Protein AF-A0A7S1WMR4-F1 (afdb_monomer_lite)

Radius of gyration: 67.06 Å; chains: 1; bounding box: 129×78×196 Å

Structure (mmCIF, N/CA/C/O backbone):
data_AF-A0A7S1WMR4-F1
#
_entry.id   AF-A0A7S1WMR4-F1
#
loop_
_atom_site.group_PDB
_atom_site.id
_atom_site.type_symbol
_atom_site.label_atom_id
_atom_site.label_alt_id
_atom_site.label_comp_id
_atom_site.label_asym_id
_atom_site.label_entity_id
_atom_site.label_seq_id
_atom_site.pdbx_PDB_ins_code
_atom_site.Cartn_x
_atom_site.Cartn_y
_atom_site.Cartn_z
_atom_site.occupancy
_atom_site.B_iso_or_equiv
_atom_site.auth_seq_id
_atom_site.auth_comp_id
_atom_site.auth_asym_id
_atom_site.auth_atom_id
_atom_site.pdbx_PDB_model_num
ATOM 1 N N . ARG A 1 1 ? 30.450 36.201 -7.209 1.00 54.03 1 ARG A N 1
ATOM 2 C CA . ARG A 1 1 ? 30.470 35.342 -6.005 1.00 54.03 1 ARG A CA 1
ATOM 3 C C . ARG A 1 1 ? 29.143 34.604 -5.999 1.00 54.03 1 ARG A C 1
ATOM 5 O O . ARG A 1 1 ? 28.133 35.249 -5.783 1.00 54.03 1 ARG A O 1
ATOM 12 N N . ARG A 1 2 ? 29.136 33.353 -6.468 1.00 50.69 2 ARG A N 1
ATOM 13 C CA . ARG A 1 2 ? 27.950 32.489 -6.492 1.00 50.69 2 ARG A CA 1
ATOM 14 C C . ARG A 1 2 ? 28.129 31.505 -5.348 1.00 50.69 2 ARG A C 1
ATOM 16 O O . ARG A 1 2 ? 29.149 30.816 -5.331 1.00 50.69 2 ARG A O 1
ATOM 23 N N . ASP A 1 3 ? 27.194 31.519 -4.413 1.00 57.62 3 ASP A N 1
ATOM 24 C CA . ASP A 1 3 ? 27.135 30.564 -3.318 1.00 57.62 3 ASP A CA 1
ATOM 25 C C . ASP A 1 3 ? 26.913 29.170 -3.901 1.00 57.62 3 ASP A C 1
ATOM 27 O O . ASP A 1 3 ? 25.998 28.923 -4.687 1.00 57.62 3 ASP A O 1
ATOM 31 N N . ARG A 1 4 ? 27.872 28.297 -3.611 1.00 59.53 4 ARG A N 1
ATOM 32 C CA . ARG A 1 4 ? 27.933 26.917 -4.066 1.00 59.53 4 ARG A CA 1
ATOM 33 C C . ARG A 1 4 ? 27.305 26.103 -2.942 1.00 59.53 4 ARG A C 1
ATOM 35 O O . ARG A 1 4 ? 27.973 25.832 -1.951 1.00 59.53 4 ARG A O 1
ATOM 42 N N . GLU A 1 5 ? 26.016 25.808 -3.063 1.00 66.81 5 GLU A N 1
ATOM 43 C CA . GLU A 1 5 ? 25.322 24.907 -2.144 1.00 66.81 5 GLU A CA 1
ATOM 44 C C . GLU A 1 5 ? 25.965 23.518 -2.250 1.00 66.81 5 GLU A C 1
ATOM 46 O O . GLU A 1 5 ? 25.910 22.860 -3.292 1.00 66.81 5 GLU A O 1
ATOM 51 N N . GLU A 1 6 ? 26.662 23.112 -1.190 1.00 66.31 6 GLU A N 1
ATOM 52 C CA . GLU A 1 6 ? 27.167 21.751 -1.051 1.00 66.31 6 GLU A CA 1
ATOM 53 C C . GLU A 1 6 ? 25.992 20.800 -0.781 1.00 66.31 6 GLU A C 1
ATOM 55 O O . GLU A 1 6 ? 25.143 21.100 0.063 1.00 66.31 6 GLU A O 1
ATOM 60 N N . PRO A 1 7 ? 25.925 19.641 -1.457 1.00 65.31 7 PRO A N 1
ATOM 61 C CA . PRO A 1 7 ? 24.909 18.647 -1.159 1.00 65.31 7 PRO A CA 1
ATOM 62 C C . PRO A 1 7 ? 25.144 18.035 0.235 1.00 65.31 7 PRO A C 1
ATOM 64 O O . PRO A 1 7 ? 26.295 17.865 0.654 1.00 65.31 7 PRO A O 1
ATOM 67 N N . PRO A 1 8 ? 24.068 17.670 0.956 1.00 66.69 8 PRO A N 1
ATOM 68 C CA . PRO A 1 8 ? 24.173 17.075 2.279 1.00 66.69 8 PRO A CA 1
ATOM 69 C C . PRO A 1 8 ? 24.942 15.755 2.199 1.00 66.69 8 PRO A C 1
ATOM 71 O O . PRO A 1 8 ? 24.614 14.860 1.418 1.00 66.69 8 PRO A O 1
ATOM 74 N N . ARG A 1 9 ? 25.989 15.649 3.021 1.00 66.12 9 ARG A N 1
ATOM 75 C CA . ARG A 1 9 ? 26.769 14.424 3.199 1.00 66.12 9 ARG A CA 1
ATOM 76 C C . ARG A 1 9 ? 25.835 13.335 3.717 1.00 66.12 9 ARG A C 1
ATOM 78 O O . ARG A 1 9 ? 25.325 13.441 4.827 1.00 66.12 9 ARG A O 1
ATOM 85 N N . GLY A 1 10 ? 25.610 12.318 2.889 1.00 61.25 10 GLY A N 1
ATOM 86 C CA . GLY A 1 10 ? 24.872 11.123 3.270 1.00 61.25 10 GLY A CA 1
ATOM 87 C C . GLY A 1 10 ? 25.538 10.463 4.471 1.00 61.25 10 GLY A C 1
ATOM 88 O O . GLY A 1 10 ? 26.722 10.128 4.429 1.00 61.25 10 GLY A O 1
ATOM 89 N N . GLU A 1 11 ? 24.775 10.310 5.548 1.00 68.94 11 GLU A N 1
ATOM 90 C CA . GLU A 1 11 ? 25.164 9.461 6.664 1.00 68.94 11 GLU A CA 1
ATOM 91 C C . GLU A 1 11 ? 25.269 8.008 6.171 1.00 68.94 11 GLU A C 1
ATOM 93 O O . GLU A 1 11 ? 24.405 7.552 5.414 1.00 68.94 11 GLU A O 1
ATOM 98 N N . PRO A 1 12 ? 26.315 7.263 6.566 1.00 68.12 12 PRO A N 1
ATOM 99 C CA . PRO A 1 12 ? 26.412 5.853 6.235 1.00 68.12 12 PRO A CA 1
ATOM 100 C C . PRO A 1 12 ? 25.270 5.069 6.904 1.00 68.12 12 PRO A C 1
ATOM 102 O O . PRO A 1 12 ? 24.830 5.429 8.003 1.00 68.12 12 PRO A O 1
ATOM 105 N N . PRO A 1 13 ? 24.790 3.984 6.270 1.00 59.31 13 PRO A N 1
ATOM 106 C CA . PRO A 1 13 ? 23.761 3.134 6.845 1.00 59.31 13 PRO A CA 1
ATOM 107 C C . PRO A 1 13 ? 24.255 2.592 8.187 1.00 59.31 13 PRO A C 1
ATOM 109 O O . PRO A 1 13 ? 25.275 1.908 8.263 1.00 59.31 13 PRO A O 1
ATOM 112 N N . ARG A 1 14 ? 23.530 2.923 9.260 1.00 59.44 14 ARG A N 1
ATOM 113 C CA . ARG A 1 14 ? 23.728 2.302 10.568 1.00 59.44 14 ARG A CA 1
ATOM 114 C C . ARG A 1 14 ? 23.454 0.814 10.412 1.00 59.44 14 ARG A C 1
ATOM 116 O O . ARG A 1 14 ? 22.310 0.418 10.200 1.00 59.44 14 ARG A O 1
ATOM 123 N N . GLU A 1 15 ? 24.512 0.019 10.500 1.00 54.44 15 GLU A N 1
ATOM 124 C CA . GLU A 1 15 ? 24.433 -1.430 10.585 1.00 54.44 15 GLU A CA 1
ATOM 125 C C . GLU A 1 15 ? 23.453 -1.797 11.701 1.00 54.44 15 GLU A C 1
ATOM 127 O O . GLU A 1 15 ? 23.625 -1.448 12.874 1.00 54.44 15 GLU A O 1
ATOM 132 N N . GLY A 1 16 ? 22.358 -2.431 11.285 1.00 48.81 16 GLY A N 1
ATOM 133 C CA . GLY A 1 16 ? 21.318 -2.928 12.158 1.00 48.81 16 GLY A CA 1
ATOM 134 C C . GLY A 1 16 ? 21.918 -3.948 13.108 1.00 48.81 16 GLY A C 1
ATOM 135 O O . GLY A 1 16 ? 22.149 -5.099 12.747 1.00 48.81 16 GLY A O 1
ATOM 136 N N . SER A 1 17 ? 22.154 -3.494 14.335 1.00 49.41 17 SER A N 1
ATOM 137 C CA . SER A 1 17 ? 22.378 -4.331 15.500 1.00 49.41 17 SER A CA 1
ATOM 138 C C . SER A 1 17 ? 21.225 -5.329 15.583 1.00 49.41 17 SER A C 1
ATOM 140 O O . SER A 1 17 ? 20.103 -4.987 15.960 1.00 49.41 17 SER A O 1
ATOM 142 N N . SER A 1 18 ? 21.508 -6.561 15.165 1.00 52.66 18 SER A N 1
ATOM 143 C CA . SER A 1 18 ? 20.647 -7.721 15.350 1.00 52.66 18 SER A CA 1
ATOM 144 C C . SER A 1 18 ? 20.646 -8.047 16.836 1.00 52.66 18 SER A C 1
ATOM 146 O O . SER A 1 18 ? 21.391 -8.893 17.319 1.00 52.66 18 SER A O 1
ATOM 148 N N . LYS A 1 19 ? 19.861 -7.281 17.589 1.00 55.16 19 LYS A N 1
ATOM 149 C CA . LYS A 1 19 ? 19.563 -7.563 18.983 1.00 55.16 19 LYS A CA 1
ATOM 150 C C . LYS A 1 19 ? 18.401 -8.545 18.971 1.00 55.16 19 LYS A C 1
ATOM 152 O O . LYS A 1 19 ? 17.239 -8.147 18.980 1.00 55.16 19 LYS A O 1
ATOM 157 N N . GLU A 1 20 ? 18.742 -9.826 18.856 1.00 58.91 20 GLU A N 1
ATOM 158 C CA . GLU A 1 20 ? 17.811 -10.912 19.142 1.00 58.91 20 GLU A CA 1
ATOM 159 C C . GLU A 1 20 ? 17.151 -10.649 20.505 1.00 58.91 20 GLU A C 1
ATOM 161 O O . GLU A 1 20 ? 17.851 -10.363 21.485 1.00 58.91 20 GLU A O 1
ATOM 166 N N . PRO A 1 21 ? 15.813 -10.695 20.601 1.00 62.25 21 PRO A N 1
ATOM 167 C CA . PRO A 1 21 ? 15.166 -10.704 21.897 1.00 62.25 21 PRO A CA 1
ATOM 168 C C . PRO A 1 21 ? 15.483 -12.037 22.594 1.00 62.25 21 PRO A C 1
ATOM 170 O O . PRO A 1 21 ? 15.439 -13.090 21.950 1.00 62.25 21 PRO A O 1
ATOM 173 N N . PRO A 1 22 ? 15.782 -12.030 23.904 1.00 57.50 22 PRO A N 1
ATOM 174 C CA . PRO A 1 22 ? 15.921 -13.266 24.652 1.00 57.50 22 PRO A CA 1
ATOM 175 C C . PRO A 1 22 ? 14.591 -14.019 24.598 1.00 57.50 22 PRO A C 1
ATOM 177 O O . PRO A 1 22 ? 13.530 -13.456 24.877 1.00 57.50 22 PRO A O 1
ATOM 180 N N . GLN A 1 23 ? 14.659 -15.299 24.238 1.00 52.47 23 GLN A N 1
ATOM 181 C CA . GLN A 1 23 ? 13.562 -16.248 24.377 1.00 52.47 23 GLN A CA 1
ATOM 182 C C . GLN A 1 23 ? 13.244 -16.420 25.871 1.00 52.47 23 GLN A C 1
ATOM 184 O O . GLN A 1 23 ? 13.717 -17.338 26.533 1.00 52.47 23 GLN A O 1
ATOM 189 N N . GLY A 1 24 ? 12.455 -15.493 26.413 1.00 52.34 24 GLY A N 1
ATOM 190 C CA . GLY A 1 24 ? 11.788 -15.611 27.702 1.00 52.34 24 GLY A CA 1
ATOM 191 C C . GLY A 1 24 ? 10.620 -16.573 27.558 1.00 52.34 24 GLY A C 1
ATOM 192 O O . GLY A 1 24 ? 9.485 -16.162 27.344 1.00 52.34 24 GLY A O 1
ATOM 193 N N . GLY A 1 25 ? 10.924 -17.865 27.596 1.00 52.81 25 GLY A N 1
ATOM 194 C CA . GLY A 1 25 ? 9.944 -18.934 27.535 1.00 52.81 25 GLY A CA 1
ATOM 195 C C . GLY A 1 25 ? 10.107 -19.855 28.728 1.00 52.81 25 GLY A C 1
ATOM 196 O O . GLY A 1 25 ? 10.935 -20.760 28.668 1.00 52.81 25 GLY A O 1
ATOM 197 N N . ARG A 1 26 ? 9.292 -19.614 29.763 1.00 47.62 26 ARG A N 1
ATOM 198 C CA . ARG A 1 26 ? 8.612 -20.583 30.650 1.00 47.62 26 ARG A CA 1
ATOM 199 C C . ARG A 1 26 ? 8.393 -19.950 32.022 1.00 47.62 26 ARG A C 1
ATOM 201 O O . ARG A 1 26 ? 9.097 -20.249 32.978 1.00 47.62 26 ARG A O 1
ATOM 208 N N . ASP A 1 27 ? 7.373 -19.100 32.095 1.00 46.75 27 ASP A N 1
ATOM 209 C CA . ASP A 1 27 ? 6.625 -18.940 33.335 1.00 46.75 27 ASP A CA 1
ATOM 210 C C . ASP A 1 27 ? 5.978 -20.293 33.642 1.00 46.75 27 ASP A C 1
ATOM 212 O O . ASP A 1 27 ? 5.023 -20.727 32.989 1.00 46.75 27 ASP A O 1
ATOM 216 N N . GLU A 1 28 ? 6.577 -21.003 34.592 1.00 51.41 28 GLU A N 1
ATOM 217 C CA . GLU A 1 28 ? 5.949 -22.134 35.247 1.00 51.41 28 GLU A CA 1
ATOM 218 C C . GLU A 1 28 ? 4.680 -21.637 35.939 1.00 51.41 28 GLU A C 1
ATOM 220 O O . GLU A 1 28 ? 4.695 -20.787 36.829 1.00 51.41 28 GLU A O 1
ATOM 225 N N . LEU A 1 29 ? 3.555 -22.169 35.474 1.00 61.69 29 LEU A N 1
ATOM 226 C CA . LEU A 1 29 ? 2.249 -21.978 36.074 1.00 61.69 29 LEU A CA 1
ATOM 227 C C . LEU A 1 29 ? 2.287 -22.415 37.549 1.00 61.69 29 LEU A C 1
ATOM 229 O O . LEU A 1 29 ? 2.768 -23.515 37.837 1.00 61.69 29 LEU A O 1
ATOM 233 N N . PRO A 1 30 ? 1.714 -21.639 38.485 1.00 56.34 30 PRO A N 1
ATOM 234 C CA . PRO A 1 30 ? 1.490 -22.127 39.833 1.00 56.34 30 PRO A CA 1
ATOM 235 C C . PRO A 1 30 ? 0.486 -23.284 39.788 1.00 56.34 30 PRO A C 1
ATOM 237 O O . PRO A 1 30 ? -0.678 -23.131 39.406 1.00 56.34 30 PRO A O 1
ATOM 240 N N . SER A 1 31 ? 0.969 -24.463 40.175 1.00 51.03 31 SER A N 1
ATOM 241 C CA . SER A 1 31 ? 0.173 -25.661 40.404 1.00 51.03 31 SER A CA 1
ATOM 242 C C . SER A 1 31 ? -1.015 -25.361 41.316 1.00 51.03 31 SER A C 1
ATOM 244 O O . SER A 1 31 ? -0.853 -25.007 42.481 1.00 51.03 31 SER A O 1
ATOM 246 N N . ARG A 1 32 ? -2.210 -25.530 40.740 1.00 45.97 32 ARG A N 1
ATOM 247 C CA . ARG A 1 32 ? -3.426 -26.088 41.350 1.00 45.97 32 ARG A CA 1
ATOM 248 C C . ARG A 1 32 ? -3.337 -26.287 42.869 1.00 45.97 32 ARG A C 1
ATOM 250 O O . ARG A 1 32 ? -2.893 -27.328 43.347 1.00 45.97 32 ARG A O 1
ATOM 257 N N . GLY A 1 33 ? -3.875 -25.322 43.608 1.00 44.06 33 GLY A N 1
ATOM 258 C CA . GLY A 1 33 ? -4.388 -25.565 44.949 1.00 44.06 33 GLY A CA 1
ATOM 259 C C . GLY A 1 33 ? -5.570 -26.526 44.857 1.00 44.06 33 GLY A C 1
ATOM 260 O O . GLY A 1 33 ? -6.650 -26.154 44.399 1.00 44.06 33 GLY A O 1
ATOM 261 N N . VAL A 1 34 ? -5.342 -27.775 45.251 1.00 48.81 34 VAL A N 1
ATOM 262 C CA . VAL A 1 34 ? -6.392 -28.750 45.535 1.00 48.81 34 VAL A CA 1
ATOM 263 C C . VAL A 1 34 ? -6.950 -28.378 46.906 1.00 48.81 34 VAL A C 1
ATOM 265 O O . VAL A 1 34 ? -6.322 -28.627 47.929 1.00 48.81 34 VAL A O 1
ATOM 268 N N . ALA A 1 35 ? -8.092 -27.697 46.921 1.00 48.06 35 ALA A N 1
ATOM 269 C CA . ALA A 1 35 ? -8.898 -27.558 48.124 1.00 48.06 35 ALA A CA 1
ATOM 270 C C . ALA A 1 35 ? -9.692 -28.860 48.292 1.00 48.06 35 ALA A C 1
ATOM 272 O O . ALA A 1 35 ? -10.770 -29.010 47.719 1.00 48.06 35 ALA A O 1
ATOM 273 N N . GLU A 1 36 ? -9.110 -29.817 49.013 1.00 49.31 36 GLU A N 1
ATOM 274 C CA . GLU A 1 36 ? -9.855 -30.943 49.572 1.00 49.31 36 GLU A CA 1
ATOM 275 C C . GLU A 1 36 ? -10.715 -30.474 50.751 1.00 49.31 36 GLU A C 1
ATOM 277 O O . GLU A 1 36 ? -10.380 -29.548 51.495 1.00 49.31 36 GLU A O 1
ATOM 282 N N . GLU A 1 37 ? -11.872 -31.112 50.847 1.00 56.19 37 GLU A N 1
ATOM 283 C CA . GLU A 1 37 ? -12.978 -30.847 51.753 1.00 56.19 37 GLU A CA 1
ATOM 284 C C . GLU A 1 37 ? -12.601 -30.952 53.240 1.00 56.19 37 GLU A C 1
ATOM 286 O O . GLU A 1 37 ? -11.794 -31.798 53.625 1.00 56.19 37 GLU A O 1
ATOM 291 N N . PRO A 1 38 ? -13.296 -30.223 54.129 1.00 60.72 38 PRO A N 1
ATOM 292 C CA . PRO A 1 38 ? -13.477 -30.666 55.502 1.00 60.72 38 PRO A CA 1
ATOM 293 C C . PRO A 1 38 ? -14.732 -31.558 55.621 1.00 60.72 38 PRO A C 1
ATOM 295 O O . PRO A 1 38 ? -15.846 -31.062 55.421 1.00 60.72 38 PRO A O 1
ATOM 298 N N . PRO A 1 39 ? -14.618 -32.843 56.011 1.00 62.72 39 PRO A N 1
ATOM 299 C CA . PRO A 1 39 ? -15.768 -33.618 56.443 1.00 62.72 39 PRO A CA 1
ATOM 300 C C . PRO A 1 39 ? -16.024 -33.456 57.951 1.00 62.72 39 PRO A C 1
ATOM 302 O O . PRO A 1 39 ? -15.133 -33.164 58.744 1.00 62.72 39 PRO A O 1
ATOM 305 N N . ALA A 1 40 ? -17.269 -33.753 58.322 1.00 42.81 40 ALA A N 1
ATOM 306 C CA . ALA A 1 40 ? -17.741 -34.091 59.664 1.00 42.81 40 ALA A CA 1
ATOM 307 C C . ALA A 1 40 ? -17.891 -32.941 60.678 1.00 42.81 40 ALA A C 1
ATOM 309 O O . ALA A 1 40 ? -17.069 -32.706 61.562 1.00 42.81 40 ALA A O 1
ATOM 310 N N . ARG A 1 41 ? -19.078 -32.321 60.645 1.00 45.19 41 ARG A N 1
ATOM 311 C CA . ARG A 1 41 ? -19.713 -31.809 61.864 1.00 45.19 41 ARG A CA 1
ATOM 312 C C . ARG A 1 41 ? -20.082 -33.004 62.740 1.00 45.19 41 ARG A C 1
ATOM 314 O O . ARG A 1 41 ? -20.837 -33.875 62.317 1.00 45.19 41 ARG A O 1
ATOM 321 N N . SER A 1 42 ? -19.524 -33.025 63.940 1.00 44.50 42 SER A N 1
ATOM 322 C CA . SER A 1 42 ? -19.852 -33.952 65.010 1.00 44.50 42 SER A CA 1
ATOM 323 C C . SER A 1 42 ? -21.322 -33.828 65.410 1.00 44.50 42 SER A C 1
ATOM 325 O O . SER A 1 42 ? -21.827 -32.742 65.699 1.00 44.50 42 SER A O 1
ATOM 327 N N . SER A 1 43 ? -21.993 -34.977 65.427 1.00 50.59 43 SER A N 1
ATOM 328 C CA . SER A 1 43 ? -23.268 -35.207 66.088 1.00 50.59 43 SER A CA 1
ATOM 329 C C . SER A 1 43 ? -23.181 -34.834 67.566 1.00 50.59 43 SER A C 1
ATOM 331 O O . SER A 1 43 ? -22.374 -35.400 68.301 1.00 50.59 43 SER A O 1
ATOM 333 N N . THR A 1 44 ? -24.071 -33.952 68.012 1.00 49.34 44 THR A N 1
ATOM 334 C CA . THR A 1 44 ? -24.459 -33.868 69.422 1.00 49.34 44 THR A CA 1
ATOM 335 C C . THR A 1 44 ? -25.952 -34.150 69.486 1.00 49.34 44 THR A C 1
ATOM 337 O O . THR A 1 44 ? -26.795 -33.272 69.330 1.00 49.34 44 THR A O 1
ATOM 340 N N . GLU A 1 45 ? -26.246 -35.434 69.616 1.00 51.72 45 GLU A N 1
ATOM 341 C CA . GLU A 1 45 ? -27.562 -36.027 69.801 1.00 51.72 45 GLU A CA 1
ATOM 342 C C . GLU A 1 45 ? -27.997 -35.820 71.267 1.00 51.72 45 GLU A C 1
ATOM 344 O O . GLU A 1 45 ? -27.277 -36.249 72.174 1.00 51.72 45 GLU A O 1
ATOM 349 N N . PRO A 1 46 ? -29.128 -35.151 71.564 1.00 48.81 46 PRO A N 1
ATOM 350 C CA . PRO A 1 46 ? -29.678 -35.144 72.909 1.00 48.81 46 PRO A CA 1
ATOM 351 C C . PRO A 1 46 ? -30.546 -36.391 73.118 1.00 48.81 46 PRO A C 1
ATOM 353 O O . PRO A 1 46 ? -31.553 -36.595 72.443 1.00 48.81 46 PRO A O 1
ATOM 356 N N . GLN A 1 47 ? -30.134 -37.218 74.080 1.00 48.97 47 GLN A N 1
ATOM 357 C CA . GLN A 1 47 ? -30.837 -38.416 74.538 1.00 48.97 47 GLN A CA 1
ATOM 358 C C . GLN A 1 47 ? -32.303 -38.153 74.948 1.00 48.97 47 GLN A C 1
ATOM 360 O O . GLN A 1 47 ? -32.594 -37.125 75.568 1.00 48.97 47 GLN A O 1
ATOM 365 N N . PRO A 1 48 ? -33.212 -39.130 74.756 1.00 50.41 48 PRO A N 1
ATOM 366 C CA . PRO A 1 48 ? -34.517 -39.134 75.402 1.00 50.41 48 PRO A CA 1
ATOM 367 C C . PRO A 1 48 ? -34.373 -39.594 76.862 1.00 50.41 48 PRO A C 1
ATOM 369 O O . PRO A 1 48 ? -34.020 -40.743 77.137 1.00 50.41 48 PRO A O 1
ATOM 372 N N . ARG A 1 49 ? -34.670 -38.711 77.825 1.00 43.72 49 ARG A N 1
ATOM 373 C CA . ARG A 1 49 ? -34.829 -39.115 79.230 1.00 43.72 49 ARG A CA 1
ATOM 374 C C . ARG A 1 49 ? -36.095 -39.955 79.381 1.00 43.72 49 ARG A C 1
ATOM 376 O O . ARG A 1 49 ? -37.211 -39.446 79.335 1.00 43.72 49 ARG A O 1
ATOM 383 N N . GLN A 1 50 ? -35.876 -41.251 79.565 1.00 38.47 50 GLN A N 1
ATOM 384 C CA . GLN A 1 50 ? -36.839 -42.212 80.079 1.00 38.47 50 GLN A CA 1
ATOM 385 C C . GLN A 1 50 ? -37.164 -41.915 81.552 1.00 38.47 50 GLN A C 1
ATOM 387 O O . GLN A 1 50 ? -36.274 -41.563 82.319 1.00 38.47 50 GLN A O 1
ATOM 392 N N . GLY A 1 51 ? -38.439 -42.100 81.905 1.00 39.00 51 GLY A N 1
ATOM 393 C CA . GLY A 1 51 ? -38.909 -42.892 83.050 1.00 39.00 51 GLY A CA 1
ATOM 394 C C . GLY A 1 51 ? -38.367 -42.627 84.463 1.00 39.00 51 GLY A C 1
ATOM 395 O O . GLY A 1 51 ? -37.184 -42.768 84.742 1.00 39.00 51 GLY A O 1
ATOM 396 N N . GLY A 1 52 ? -39.296 -42.429 85.401 1.00 37.97 52 GLY A N 1
ATOM 397 C CA . GLY A 1 52 ? -39.079 -42.608 86.842 1.00 37.97 52 GLY A CA 1
ATOM 398 C C . GLY A 1 52 ? -40.082 -41.770 87.635 1.00 37.97 52 GLY A C 1
ATOM 399 O O . GLY A 1 52 ? -39.929 -40.559 87.702 1.00 37.97 52 GLY A O 1
ATOM 400 N N . ARG A 1 53 ? -41.250 -42.314 87.989 1.00 35.62 53 ARG A N 1
ATOM 401 C CA . ARG A 1 53 ? -41.531 -43.197 89.141 1.00 35.62 53 ARG A CA 1
ATOM 402 C C . ARG A 1 53 ? -41.876 -42.422 90.417 1.00 35.62 53 ARG A C 1
ATOM 404 O O . ARG A 1 53 ? -41.095 -41.618 90.903 1.00 35.62 53 ARG A O 1
ATOM 411 N N . ASP A 1 54 ? -43.047 -42.797 90.925 1.00 43.34 54 ASP A N 1
ATOM 412 C CA . ASP A 1 54 ? -43.345 -43.097 92.323 1.00 43.34 54 ASP A CA 1
ATOM 413 C C . ASP A 1 54 ? -43.230 -41.962 93.343 1.00 43.34 54 ASP A C 1
ATOM 415 O O . ASP A 1 54 ? -42.157 -41.659 93.858 1.00 43.34 54 ASP A O 1
ATOM 419 N N . SER A 1 55 ? -44.382 -41.409 93.734 1.00 44.06 55 SER A N 1
ATOM 420 C CA . SER A 1 55 ? -44.703 -41.156 95.150 1.00 44.06 55 SER A CA 1
ATOM 421 C C . SER A 1 55 ? -46.175 -40.749 95.300 1.00 44.06 55 SER A C 1
ATOM 423 O O . SER A 1 55 ? -46.544 -39.586 95.153 1.00 44.06 55 SER A O 1
ATOM 425 N N . GLU A 1 56 ? -47.027 -41.735 95.592 1.00 53.56 56 GLU A N 1
ATOM 426 C CA . GLU A 1 56 ? -48.313 -41.510 96.261 1.00 53.56 56 GLU A CA 1
ATOM 427 C C . GLU A 1 56 ? -48.088 -40.821 97.617 1.00 53.56 56 GLU A C 1
ATOM 429 O O . GLU A 1 56 ? -47.232 -41.267 98.386 1.00 53.56 56 GLU A O 1
ATOM 434 N N . PRO A 1 57 ? -48.918 -39.837 97.997 1.00 44.41 57 PRO A 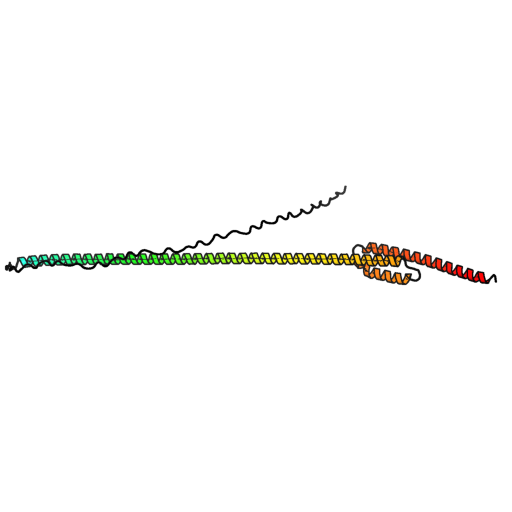N 1
ATOM 435 C CA . PRO A 1 57 ? -49.148 -39.530 99.392 1.00 44.41 57 PRO A CA 1
ATOM 436 C C . PRO A 1 57 ? -50.571 -39.945 99.778 1.00 44.41 57 PRO A C 1
ATOM 438 O O . PRO A 1 57 ? -51.558 -39.299 99.434 1.00 44.41 57 PRO A O 1
ATOM 441 N N . TYR A 1 58 ? -50.628 -41.074 100.479 1.00 49.44 58 TYR A N 1
ATOM 442 C CA . TYR A 1 58 ? -51.385 -41.304 101.710 1.00 49.44 58 TYR A CA 1
ATOM 443 C C . TYR A 1 58 ? -52.664 -40.466 101.915 1.00 49.44 58 TYR A C 1
ATOM 445 O O . TYR A 1 58 ? -52.623 -39.267 102.194 1.00 49.44 58 TYR A O 1
ATOM 453 N N . ARG A 1 59 ? -53.806 -41.154 101.852 1.00 47.62 59 ARG A N 1
ATOM 454 C CA . ARG A 1 59 ? -55.161 -40.660 102.121 1.00 47.62 59 ARG A CA 1
ATOM 455 C C . ARG A 1 59 ? -55.470 -40.852 103.619 1.00 47.62 59 ARG A C 1
ATOM 457 O O . ARG A 1 59 ? -55.573 -42.005 104.032 1.00 47.62 59 ARG A O 1
ATOM 464 N N . PRO A 1 60 ? -55.592 -39.792 104.443 1.00 43.12 60 PRO A N 1
ATOM 465 C CA . PRO A 1 60 ? -55.999 -39.932 105.836 1.00 43.12 60 PRO A CA 1
ATOM 466 C C . PRO A 1 60 ? -57.515 -40.097 105.938 1.00 43.12 60 PRO A C 1
ATOM 468 O O . PRO A 1 60 ? -58.272 -39.507 105.164 1.00 43.12 60 PRO A O 1
ATOM 471 N N . GLU A 1 61 ? -57.900 -40.926 106.897 1.00 43.00 61 GLU A N 1
ATOM 472 C CA . GLU A 1 61 ? -59.252 -41.363 107.209 1.00 43.00 61 GLU A CA 1
ATOM 473 C C . GLU A 1 61 ? -60.206 -40.259 107.686 1.00 43.00 61 GLU A C 1
ATOM 475 O O . GLU A 1 61 ? -59.809 -39.175 108.116 1.00 43.00 61 GLU A O 1
ATOM 480 N N . ASP A 1 62 ? -61.485 -40.618 107.587 1.00 48.16 62 ASP A N 1
ATOM 481 C CA . ASP A 1 62 ? -62.683 -39.936 108.053 1.00 48.16 62 ASP A CA 1
ATOM 482 C C . ASP A 1 62 ? -62.598 -39.441 109.510 1.00 48.16 62 ASP A C 1
ATOM 484 O O . ASP A 1 62 ? -62.495 -40.229 110.449 1.00 48.16 62 ASP A O 1
ATOM 488 N N . GLU A 1 63 ? -62.802 -38.134 109.705 1.00 41.53 63 GLU A N 1
ATOM 489 C CA . GLU A 1 63 ? -63.335 -37.587 110.957 1.00 41.53 63 GLU A CA 1
ATOM 490 C C . GLU A 1 63 ? -64.666 -36.846 110.701 1.00 41.53 63 GLU A C 1
ATOM 492 O O . GLU A 1 63 ? -64.786 -36.071 109.743 1.00 41.53 63 GLU A O 1
ATOM 497 N N . PRO A 1 64 ? -65.688 -37.044 111.556 1.00 46.44 64 PRO A N 1
ATOM 498 C CA . PRO A 1 64 ? -67.012 -36.453 111.392 1.00 46.44 64 PRO A CA 1
ATOM 499 C C . PRO A 1 64 ? -67.013 -34.949 111.708 1.00 46.44 64 PRO A C 1
ATOM 501 O O . PRO A 1 64 ? -66.800 -34.515 112.841 1.00 46.44 64 PRO A O 1
ATOM 504 N N . VAL A 1 65 ? -67.321 -34.137 110.694 1.00 47.72 65 VAL A N 1
ATOM 505 C CA . VAL A 1 65 ? -67.432 -32.675 110.807 1.00 47.72 65 VAL A CA 1
ATOM 506 C C . VAL A 1 65 ? -68.676 -32.289 111.635 1.00 47.72 65 VAL A C 1
ATOM 508 O O . VAL A 1 65 ? -69.796 -32.650 111.266 1.00 47.72 65 VAL A O 1
ATOM 511 N N . PRO A 1 66 ? -68.534 -31.520 112.732 1.00 45.44 66 PRO A N 1
ATOM 512 C CA . PRO A 1 66 ? -69.650 -31.102 113.580 1.00 45.44 66 PRO A CA 1
ATOM 513 C C . PRO A 1 66 ? -70.539 -30.035 112.902 1.00 45.44 66 PRO A C 1
ATOM 515 O O . PRO A 1 66 ? -70.030 -29.170 112.181 1.00 45.44 66 PRO A O 1
ATOM 518 N N . PRO A 1 67 ? -71.862 -30.005 113.168 1.00 45.88 67 PRO A N 1
ATOM 519 C CA . PRO A 1 67 ? -72.796 -29.071 112.539 1.00 45.88 67 PRO A CA 1
ATOM 520 C C . PRO A 1 67 ? -72.625 -27.651 113.108 1.00 45.88 67 PRO A C 1
ATOM 522 O O . PRO A 1 67 ? -73.261 -27.257 114.087 1.00 45.88 67 PRO A O 1
ATOM 525 N N . ARG A 1 68 ? -71.753 -26.843 112.492 1.00 40.44 68 ARG A N 1
ATOM 526 C CA . ARG A 1 68 ? -71.566 -25.426 112.842 1.00 40.44 68 ARG A CA 1
ATOM 527 C C . ARG A 1 68 ? -72.499 -24.505 112.045 1.00 40.44 68 ARG A C 1
ATOM 529 O O . ARG A 1 68 ? -72.404 -24.370 110.833 1.00 40.44 68 ARG A O 1
ATOM 536 N N . ARG A 1 69 ? -73.388 -23.845 112.794 1.00 49.59 69 ARG A N 1
ATOM 537 C CA . ARG A 1 69 ? -73.897 -22.462 112.649 1.00 49.59 69 ARG A CA 1
ATOM 538 C C . ARG A 1 69 ? -73.944 -21.892 111.216 1.00 49.59 69 ARG A C 1
ATOM 540 O O . ARG A 1 69 ? -72.983 -21.311 110.720 1.00 49.59 69 ARG A O 1
ATOM 547 N N . ARG A 1 70 ? -75.145 -21.917 110.620 1.00 51.62 70 ARG A N 1
ATOM 548 C CA . ARG A 1 70 ? -75.527 -21.359 109.298 1.00 51.62 70 ARG A CA 1
ATOM 549 C C . ARG A 1 70 ? -75.167 -19.873 109.041 1.00 51.62 70 ARG A C 1
ATOM 551 O O . ARG A 1 70 ? -75.387 -19.398 107.930 1.00 51.62 70 ARG A O 1
ATOM 558 N N . SER A 1 71 ? -74.627 -19.129 110.011 1.00 52.78 71 SER A N 1
ATOM 559 C CA . SER A 1 71 ? -74.224 -17.718 109.873 1.00 52.78 71 SER A CA 1
ATOM 560 C C . SER A 1 71 ? -72.733 -17.504 109.556 1.00 52.78 71 SER A C 1
ATOM 562 O O . SER A 1 71 ? -72.412 -16.545 108.857 1.00 52.78 71 SER A O 1
ATOM 564 N N . GLU A 1 72 ? -71.823 -18.394 109.978 1.00 55.72 72 GLU A N 1
ATOM 565 C CA . GLU A 1 72 ? -70.389 -18.320 109.616 1.00 55.72 72 GLU A CA 1
ATOM 566 C C . GLU A 1 72 ? -70.119 -18.866 108.207 1.00 55.72 72 GLU A C 1
ATOM 568 O O . GLU A 1 72 ? -69.273 -18.330 107.492 1.00 55.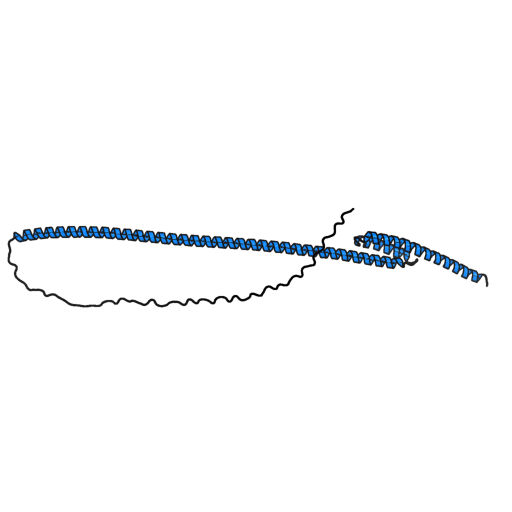72 72 GLU A O 1
ATOM 573 N N . SER A 1 73 ? -70.899 -19.865 107.771 1.00 67.50 73 SER A N 1
ATOM 574 C CA . SER A 1 73 ? -70.859 -20.381 106.393 1.00 67.50 73 SER A CA 1
ATOM 575 C C . SER A 1 73 ? -71.150 -19.279 105.375 1.00 67.50 73 SER A C 1
ATOM 577 O O . SER A 1 73 ? -70.428 -19.155 104.398 1.00 67.50 73 SER A O 1
ATOM 579 N N . ARG A 1 74 ? -72.133 -18.406 105.646 1.00 70.75 74 ARG A N 1
ATOM 580 C CA . ARG A 1 74 ? -72.476 -17.295 104.744 1.00 70.75 74 ARG A CA 1
ATOM 581 C C . ARG A 1 74 ? -71.335 -16.288 104.591 1.00 70.75 74 ARG A C 1
ATOM 583 O O . ARG A 1 74 ? -71.061 -15.890 103.470 1.00 70.75 74 ARG A O 1
ATOM 590 N N . ARG A 1 75 ? -70.630 -15.927 105.674 1.00 75.62 75 ARG A N 1
ATOM 591 C CA . ARG A 1 75 ? -69.458 -15.028 105.603 1.00 75.62 75 ARG A CA 1
ATOM 592 C C . ARG A 1 75 ? -68.280 -15.661 104.859 1.00 75.62 75 ARG A C 1
ATOM 594 O O . ARG A 1 75 ? -67.638 -14.977 104.070 1.00 75.62 75 ARG A O 1
ATOM 601 N N . ARG A 1 76 ? -68.016 -16.957 105.070 1.00 78.75 76 ARG A N 1
ATOM 602 C CA . ARG A 1 76 ? -66.996 -17.699 104.308 1.00 78.75 76 ARG A CA 1
ATOM 603 C C . ARG A 1 76 ? -67.352 -17.823 102.830 1.00 78.75 76 ARG A C 1
ATOM 605 O O . ARG A 1 76 ? -66.464 -17.674 102.001 1.00 78.75 76 ARG A O 1
ATOM 612 N N . ASP A 1 77 ? -68.617 -18.061 102.502 1.00 80.88 77 ASP A N 1
ATOM 613 C CA . ASP A 1 77 ? -69.085 -18.131 101.116 1.00 80.88 77 ASP A CA 1
ATOM 614 C C . ASP A 1 77 ? -68.996 -16.763 100.420 1.00 80.88 77 ASP A C 1
ATOM 616 O O . ASP A 1 77 ? -68.610 -16.688 99.255 1.00 80.88 77 ASP A O 1
ATOM 620 N N . GLU A 1 78 ? -69.278 -15.669 101.131 1.00 82.19 78 GLU A N 1
ATOM 621 C CA . GLU A 1 78 ? -69.147 -14.300 100.613 1.00 82.19 78 GLU A CA 1
ATOM 622 C C . GLU A 1 78 ? -67.678 -13.885 100.420 1.00 82.19 78 GLU A C 1
ATOM 624 O O . GLU A 1 78 ? -67.318 -13.306 99.394 1.00 82.19 78 GLU A O 1
ATOM 629 N N . GLU A 1 79 ? -66.797 -14.237 101.361 1.00 86.12 79 GLU A N 1
ATOM 630 C CA . GLU A 1 79 ? -65.350 -14.032 101.231 1.00 86.12 79 GLU A CA 1
ATOM 631 C C . GLU A 1 79 ? -64.757 -14.894 100.106 1.00 86.12 79 GLU A C 1
ATOM 633 O O . GLU A 1 79 ? -63.908 -14.431 99.342 1.00 86.12 79 GLU A O 1
ATOM 638 N N . ARG A 1 80 ? -65.244 -16.130 99.947 1.00 87.19 80 ARG A N 1
ATOM 639 C CA . ARG A 1 80 ? -64.863 -17.026 98.851 1.00 87.19 80 ARG A CA 1
ATOM 640 C C . ARG A 1 80 ? -65.312 -16.478 97.498 1.00 87.19 80 ARG A C 1
ATOM 642 O O . ARG A 1 80 ? -64.504 -16.489 96.577 1.00 87.19 80 ARG A O 1
ATOM 649 N N . ARG A 1 81 ? -66.522 -15.910 97.402 1.00 89.25 81 ARG A N 1
ATOM 650 C CA . ARG A 1 81 ? -66.995 -15.197 96.201 1.00 89.25 81 ARG A CA 1
ATOM 651 C C . ARG A 1 81 ? -66.134 -13.981 95.873 1.00 89.25 81 ARG A C 1
ATOM 653 O O . ARG A 1 81 ? -65.722 -13.846 94.729 1.00 89.25 81 ARG A O 1
ATOM 660 N N . ARG A 1 82 ? -65.783 -13.142 96.857 1.00 89.75 82 ARG A N 1
ATOM 661 C CA . ARG A 1 82 ? -64.870 -12.001 96.629 1.00 89.75 82 ARG A CA 1
ATOM 662 C C . ARG A 1 82 ? -63.487 -12.443 96.151 1.00 89.75 82 ARG A C 1
ATOM 664 O O . ARG A 1 82 ? -62.940 -11.830 95.241 1.00 89.75 82 ARG A O 1
ATOM 671 N N . ARG A 1 83 ? -62.928 -13.510 96.729 1.00 90.38 83 ARG A N 1
ATOM 672 C CA . ARG A 1 83 ? -61.638 -14.072 96.295 1.00 90.38 83 ARG A CA 1
ATOM 673 C C . ARG A 1 83 ? -61.719 -14.703 94.904 1.00 90.38 83 ARG A C 1
ATOM 675 O O . ARG A 1 83 ? -60.768 -14.581 94.141 1.00 90.38 83 ARG A O 1
ATOM 682 N N . GLU A 1 84 ? -62.825 -15.365 94.565 1.00 90.69 84 GLU A N 1
ATOM 683 C CA . GLU A 1 84 ? -63.064 -15.891 93.215 1.00 90.69 84 GLU A CA 1
ATOM 684 C C . GLU A 1 84 ? -63.217 -14.767 92.188 1.00 90.69 84 GLU A C 1
ATOM 686 O O . GLU A 1 84 ? -62.603 -14.845 91.130 1.00 90.69 84 GLU A O 1
ATOM 691 N N . GLU A 1 85 ? -63.949 -13.696 92.502 1.00 91.75 85 GLU A N 1
ATOM 692 C CA . GLU A 1 85 ? -64.076 -12.522 91.630 1.00 91.75 85 GLU A CA 1
ATOM 693 C C . GLU A 1 85 ? -62.742 -11.784 91.447 1.00 91.75 85 GLU A C 1
ATOM 695 O O . GLU A 1 85 ? -62.396 -11.416 90.324 1.00 91.75 85 GLU A O 1
ATOM 700 N N . GLU A 1 86 ? -61.956 -11.600 92.513 1.00 93.00 86 GLU A N 1
ATOM 701 C CA . GLU A 1 86 ? -60.622 -10.994 92.421 1.00 93.00 86 GLU A CA 1
ATOM 702 C C . GLU A 1 86 ? -59.665 -11.875 91.609 1.00 93.00 86 GLU A C 1
ATOM 704 O O . GLU A 1 86 ? -58.924 -11.376 90.760 1.00 93.00 86 GLU A O 1
ATOM 709 N N . ARG A 1 87 ? -59.707 -13.196 91.819 1.00 93.12 87 ARG A N 1
ATOM 710 C CA . ARG A 1 87 ? -58.925 -14.154 91.036 1.00 93.12 87 ARG A CA 1
ATOM 711 C C . ARG A 1 87 ? -59.327 -14.114 89.563 1.00 93.12 87 ARG A C 1
ATOM 713 O O . ARG A 1 87 ? -58.441 -14.078 88.718 1.00 93.12 87 ARG A O 1
ATOM 720 N N . LYS A 1 88 ? -60.626 -14.039 89.267 1.00 95.19 88 LYS A N 1
ATOM 721 C CA . LYS A 1 88 ? -61.142 -13.939 87.901 1.00 95.19 88 LYS A CA 1
ATOM 722 C C . LYS A 1 88 ? -60.712 -12.634 87.225 1.00 95.19 88 LYS A C 1
ATOM 724 O O . LYS A 1 88 ? -60.232 -12.679 86.102 1.00 95.19 88 LYS A O 1
ATOM 729 N N . ARG A 1 89 ? -60.758 -11.495 87.931 1.00 93.94 89 ARG A N 1
ATOM 730 C CA . ARG A 1 89 ? -60.215 -10.217 87.428 1.00 93.94 89 ARG A CA 1
ATOM 731 C C . ARG A 1 89 ? -58.717 -10.286 87.138 1.00 93.94 89 ARG A C 1
ATOM 733 O O . ARG A 1 89 ? -58.288 -9.810 86.095 1.00 93.94 89 ARG A O 1
ATOM 740 N N . ARG A 1 90 ? -57.921 -10.871 88.040 1.00 93.81 90 ARG A N 1
ATOM 741 C CA . ARG A 1 90 ? -56.471 -11.037 87.827 1.00 93.81 90 ARG A CA 1
ATOM 742 C C . ARG A 1 90 ? -56.166 -11.969 86.657 1.00 93.81 90 ARG A C 1
ATOM 744 O O . ARG A 1 90 ? -55.196 -11.742 85.944 1.00 93.81 90 ARG A O 1
ATOM 751 N N . GLU A 1 91 ? -56.966 -13.014 86.473 1.00 94.06 91 GLU A N 1
ATOM 752 C CA . GLU A 1 91 ? -56.827 -13.962 85.367 1.00 94.06 91 GLU A CA 1
ATOM 753 C C . GLU A 1 91 ? -57.194 -13.307 84.028 1.00 94.06 91 GLU A C 1
ATOM 755 O O . GLU A 1 91 ? -56.406 -13.386 83.091 1.00 94.06 91 GLU A O 1
ATOM 760 N N . GLU A 1 92 ? -58.296 -12.552 83.971 1.00 94.81 92 GLU A N 1
ATOM 761 C CA . GLU A 1 92 ? -58.689 -11.749 82.803 1.00 94.81 92 GLU A CA 1
ATOM 762 C C . GLU A 1 92 ? -57.649 -10.663 82.466 1.00 94.81 92 GLU A C 1
ATOM 764 O O . GLU A 1 92 ? -57.315 -10.464 81.298 1.00 94.81 92 GLU A O 1
ATOM 769 N N . GLU A 1 93 ? -57.090 -9.975 83.466 1.00 95.31 93 GLU A N 1
ATOM 770 C CA . GLU A 1 93 ? -56.026 -8.980 83.269 1.00 95.31 93 GLU A CA 1
ATOM 771 C C . GLU A 1 93 ? -54.724 -9.631 82.775 1.00 95.31 93 GLU A C 1
ATOM 773 O O . GLU A 1 93 ? -54.088 -9.134 81.841 1.00 95.31 93 GLU A O 1
ATOM 778 N N . ALA A 1 94 ? -54.336 -10.770 83.356 1.00 95.50 94 ALA A N 1
ATOM 779 C CA . ALA A 1 94 ? -53.178 -11.536 82.910 1.00 95.50 94 ALA A CA 1
ATOM 780 C C . ALA A 1 94 ? -53.368 -12.067 81.482 1.00 95.50 94 ALA A C 1
ATOM 782 O O . ALA A 1 94 ? -52.420 -12.054 80.695 1.00 95.50 94 ALA A O 1
ATOM 783 N N . GLU A 1 95 ? -54.579 -12.494 81.126 1.00 96.56 95 GLU A N 1
ATOM 784 C CA . GLU A 1 95 ? -54.915 -12.937 79.777 1.00 96.56 95 GLU A CA 1
ATOM 785 C C . GLU A 1 95 ? -54.882 -11.771 78.780 1.00 96.56 95 GLU A C 1
ATOM 787 O O . GLU A 1 95 ? -54.252 -11.888 77.729 1.00 96.56 95 GLU A O 1
ATOM 792 N N . GLN A 1 96 ? -55.460 -10.612 79.119 1.00 95.56 96 GLN A N 1
ATOM 793 C CA . GLN A 1 96 ? -55.354 -9.409 78.285 1.00 95.56 96 GLN A CA 1
ATOM 794 C C . GLN A 1 96 ? -53.902 -8.977 78.084 1.00 95.56 96 GLN A C 1
ATOM 796 O O . GLN A 1 96 ? -53.524 -8.580 76.981 1.00 95.56 96 GLN A O 1
ATOM 801 N N . ARG A 1 97 ? -53.073 -9.063 79.128 1.00 96.44 97 ARG A N 1
ATOM 802 C CA . ARG A 1 97 ? -51.649 -8.749 79.025 1.00 96.44 97 ARG A CA 1
ATOM 803 C C . ARG A 1 97 ? -50.920 -9.733 78.109 1.00 96.44 97 ARG A C 1
ATOM 805 O O . ARG A 1 97 ? -50.179 -9.284 77.244 1.00 96.44 97 ARG A O 1
ATOM 812 N N . ARG A 1 98 ? -51.187 -11.039 78.230 1.00 94.88 98 ARG A N 1
ATOM 813 C CA . ARG A 1 98 ? -50.632 -12.062 77.325 1.00 94.88 98 ARG A CA 1
ATOM 814 C C . ARG A 1 98 ? -51.015 -11.808 75.872 1.00 94.88 98 ARG A C 1
ATOM 816 O O . ARG A 1 98 ? -50.131 -11.834 75.030 1.00 94.88 98 ARG A O 1
ATOM 823 N N . ARG A 1 99 ? -52.283 -11.484 75.593 1.00 96.00 99 ARG A N 1
ATOM 824 C CA . ARG A 1 99 ? -52.743 -11.154 74.232 1.00 96.00 99 ARG A CA 1
ATOM 825 C C . ARG A 1 99 ? -52.013 -9.936 73.661 1.00 96.00 99 ARG A C 1
ATOM 827 O O . ARG A 1 99 ? -51.564 -9.980 72.526 1.00 96.00 99 ARG A O 1
ATOM 834 N N . ARG A 1 100 ? -51.828 -8.873 74.455 1.00 96.06 100 ARG A N 1
ATOM 835 C CA . ARG A 1 100 ? -51.062 -7.686 74.024 1.00 96.06 100 ARG A CA 1
ATOM 836 C C . ARG A 1 100 ? -49.586 -7.998 73.780 1.00 96.06 100 ARG A C 1
ATOM 838 O O . ARG A 1 100 ? -49.020 -7.498 72.813 1.00 96.06 100 ARG A O 1
ATOM 845 N N . ASP A 1 101 ? -48.966 -8.791 74.649 1.00 94.94 101 ASP A N 1
ATOM 846 C CA . ASP A 1 101 ? -47.561 -9.181 74.509 1.00 94.94 101 ASP A CA 1
ATOM 847 C C . ASP A 1 101 ? -47.360 -10.100 73.286 1.00 94.94 101 ASP A C 1
ATOM 849 O O . ASP A 1 101 ? -46.380 -9.944 72.558 1.00 94.94 101 ASP A O 1
ATOM 853 N N . GLU A 1 102 ? -48.307 -11.003 73.014 1.00 96.19 102 GLU A N 1
ATOM 854 C CA . GLU A 1 102 ? -48.332 -11.883 71.839 1.00 96.19 102 GLU A CA 1
ATOM 855 C C . GLU A 1 102 ? -48.546 -11.094 70.539 1.00 96.19 102 GLU A C 1
ATOM 857 O O . GLU A 1 102 ? -47.747 -11.224 69.613 1.00 96.19 102 GLU A O 1
ATOM 862 N N . GLU A 1 103 ? -49.522 -10.181 70.493 1.00 96.44 103 GLU A N 1
ATOM 863 C CA . GLU A 1 103 ? -49.726 -9.277 69.352 1.00 96.44 103 GLU A CA 1
ATOM 864 C C . GLU A 1 103 ? -48.491 -8.400 69.089 1.00 96.44 103 GLU A C 1
ATOM 866 O O . GLU A 1 103 ? -48.075 -8.226 67.940 1.00 96.44 103 GLU A O 1
ATOM 871 N N . GLN A 1 104 ? -47.852 -7.867 70.140 1.00 96.44 104 GLN A N 1
ATOM 872 C CA . GLN A 1 104 ? -46.605 -7.112 69.991 1.00 96.44 104 GLN A CA 1
ATOM 873 C C . GLN A 1 104 ? -45.450 -7.991 69.498 1.00 96.44 104 GLN A C 1
ATOM 875 O O . GLN A 1 104 ? -44.625 -7.522 68.705 1.00 96.44 104 GLN A O 1
ATOM 880 N N . ALA A 1 105 ? -45.361 -9.243 69.951 1.00 96.94 105 ALA A N 1
ATOM 881 C CA . ALA A 1 105 ? -44.351 -10.189 69.490 1.00 96.94 105 ALA A CA 1
ATOM 882 C C . ALA A 1 105 ? -44.557 -10.548 68.012 1.00 96.94 105 ALA A C 1
ATOM 884 O O . ALA A 1 105 ? -43.598 -10.483 67.239 1.00 96.94 105 ALA A O 1
ATOM 885 N N . GLU A 1 106 ? -45.794 -10.823 67.592 1.00 97.00 106 GLU A N 1
ATOM 886 C CA . GLU A 1 106 ? -46.135 -11.054 66.187 1.00 97.00 106 GLU A CA 1
ATOM 887 C C . GLU A 1 106 ? -45.812 -9.837 65.322 1.00 97.00 106 GLU A C 1
ATOM 889 O O . GLU A 1 106 ? -45.181 -9.973 64.274 1.00 97.00 106 GLU A O 1
ATOM 894 N N . GLN A 1 107 ? -46.182 -8.631 65.761 1.00 96.38 107 GLN A N 1
ATOM 895 C CA . GLN A 1 107 ? -45.916 -7.412 65.001 1.00 96.38 107 GLN A CA 1
ATOM 896 C C . GLN A 1 107 ? -44.409 -7.156 64.847 1.00 96.38 107 GLN A C 1
ATOM 898 O O . GLN A 1 107 ? -43.955 -6.735 63.781 1.00 96.38 107 GLN A O 1
ATOM 903 N N . ARG A 1 108 ? -43.612 -7.448 65.883 1.00 96.69 108 ARG A N 1
ATOM 904 C CA . ARG A 1 108 ? -42.143 -7.396 65.807 1.00 96.69 108 ARG A CA 1
ATOM 905 C C . ARG A 1 108 ? -41.576 -8.472 64.883 1.00 96.69 108 ARG A C 1
ATOM 907 O O . ARG A 1 108 ? -40.620 -8.181 64.169 1.00 96.69 108 ARG A O 1
ATOM 914 N N . SER A 1 109 ? -42.145 -9.678 64.882 1.00 96.69 109 SER A N 1
ATOM 915 C CA . SER A 1 109 ? -41.731 -10.754 63.974 1.00 96.69 109 SER A CA 1
ATOM 916 C C . SER A 1 109 ? -42.001 -10.380 62.519 1.00 96.69 109 SER A C 1
ATOM 918 O O . SER A 1 109 ? -41.082 -10.412 61.707 1.00 96.69 109 SER A O 1
ATOM 920 N N . ARG A 1 110 ? -43.215 -9.904 62.211 1.00 96.56 110 ARG A N 1
ATOM 921 C CA . ARG A 1 110 ? -43.594 -9.459 60.860 1.00 96.56 110 ARG A CA 1
ATOM 922 C C . ARG A 1 110 ? -42.706 -8.322 60.359 1.00 96.56 110 ARG A C 1
ATOM 924 O O . ARG A 1 110 ? -42.218 -8.395 59.239 1.00 96.56 110 ARG A O 1
ATOM 931 N N . ARG A 1 111 ? -42.417 -7.317 61.200 1.00 96.88 111 ARG A N 1
ATOM 932 C CA . ARG A 1 111 ? -41.480 -6.233 60.840 1.00 96.88 111 ARG A CA 1
ATOM 933 C C . ARG A 1 111 ? -40.075 -6.752 60.531 1.00 96.88 111 ARG A C 1
ATOM 935 O O . ARG A 1 111 ? -39.471 -6.313 59.564 1.00 96.88 111 ARG A O 1
ATOM 942 N N . ARG A 1 112 ? -39.560 -7.704 61.318 1.00 97.12 112 ARG A N 1
ATOM 943 C CA . ARG A 1 112 ? -38.239 -8.309 61.069 1.00 97.12 112 ARG A CA 1
ATOM 944 C C . ARG A 1 112 ? -38.205 -9.123 59.778 1.00 97.12 112 ARG A C 1
ATOM 946 O O . ARG A 1 112 ? -37.200 -9.087 59.077 1.00 97.12 112 ARG A O 1
ATOM 953 N N . GLU A 1 113 ? -39.265 -9.865 59.474 1.00 96.88 113 GLU A N 1
ATOM 954 C CA . GLU A 1 113 ? -39.374 -10.622 58.222 1.00 96.88 113 GLU A CA 1
ATOM 955 C C . GLU A 1 113 ? -39.453 -9.693 57.007 1.00 96.88 113 GLU A C 1
ATOM 957 O O . GLU A 1 113 ? -38.761 -9.931 56.020 1.00 96.88 113 GLU A O 1
ATOM 962 N N . GLU A 1 114 ? -40.224 -8.608 57.098 1.00 96.69 114 GLU A N 1
ATOM 963 C CA . GLU A 1 114 ? -40.325 -7.590 56.049 1.00 96.69 114 GLU A CA 1
ATOM 964 C C . GLU A 1 114 ? -38.982 -6.880 55.816 1.00 96.69 114 GLU A C 1
ATOM 966 O O . GLU A 1 114 ? -38.521 -6.802 54.678 1.00 96.69 114 GLU A O 1
ATOM 971 N N . GLU A 1 115 ? -38.288 -6.469 56.883 1.00 97.12 115 GLU A N 1
ATOM 972 C CA . GLU A 1 115 ? -36.941 -5.885 56.797 1.00 97.12 115 GLU A CA 1
ATOM 973 C C . GLU A 1 115 ? -35.928 -6.861 56.172 1.00 97.12 115 GLU A C 1
ATOM 975 O O . GLU A 1 115 ? -35.111 -6.470 55.334 1.00 97.12 115 GLU A O 1
ATOM 980 N N . GLN A 1 116 ? -35.979 -8.149 56.535 1.00 97.25 116 GLN A N 1
ATOM 981 C CA . GLN A 1 116 ? -35.113 -9.168 55.935 1.00 97.25 116 GLN A CA 1
ATOM 982 C C . GLN A 1 116 ? -35.444 -9.415 5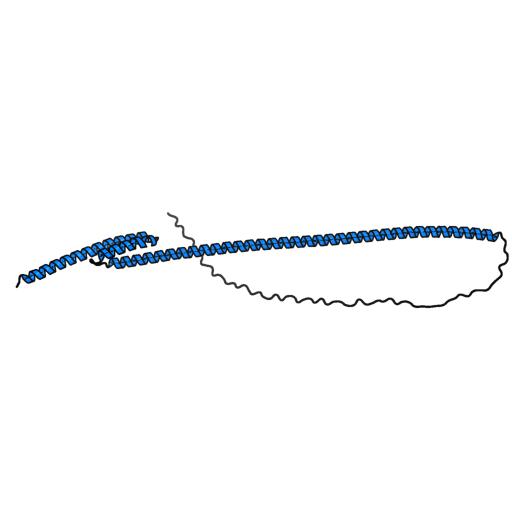4.461 1.00 97.25 116 GLN A C 1
ATOM 984 O O . GLN A 1 116 ? -34.526 -9.586 53.654 1.00 97.25 116 GLN A O 1
ATOM 989 N N . ALA A 1 117 ? -36.726 -9.431 54.094 1.00 97.69 117 ALA A N 1
ATOM 990 C CA . ALA A 1 117 ? -37.162 -9.574 52.711 1.00 97.69 117 ALA A CA 1
ATOM 991 C C . ALA A 1 117 ? -36.715 -8.374 51.863 1.00 97.69 117 ALA A C 1
ATOM 993 O O . ALA A 1 117 ? -36.171 -8.563 50.773 1.00 97.69 117 ALA A O 1
ATOM 994 N N . GLU A 1 118 ? -36.847 -7.152 52.383 1.00 97.75 118 GLU A N 1
ATOM 995 C CA . GLU A 1 118 ? -36.371 -5.945 51.708 1.00 97.75 118 GLU A CA 1
ATOM 996 C C . GLU A 1 118 ? -34.843 -5.954 51.560 1.00 97.75 118 GLU A C 1
ATOM 998 O O . GLU A 1 118 ? -34.316 -5.653 50.487 1.00 97.75 118 GLU A O 1
ATOM 1003 N N . GLN A 1 119 ? -34.109 -6.373 52.596 1.00 97.31 119 GLN A N 1
ATOM 1004 C CA . GLN A 1 119 ? -32.652 -6.472 52.531 1.00 97.31 119 GLN A CA 1
ATOM 1005 C C . GLN A 1 119 ? -32.187 -7.522 51.511 1.00 97.31 119 GLN A C 1
ATOM 1007 O O . GLN A 1 119 ? -31.207 -7.289 50.801 1.00 97.31 119 GLN A O 1
ATOM 1012 N N . ARG A 1 120 ? -32.879 -8.665 51.408 1.00 97.44 120 ARG A N 1
ATOM 1013 C CA . ARG A 1 120 ? -32.603 -9.679 50.377 1.00 97.44 120 ARG A CA 1
ATOM 1014 C C . ARG A 1 120 ? -32.857 -9.126 48.981 1.00 97.44 120 ARG A C 1
ATOM 1016 O O . ARG A 1 120 ? -31.963 -9.205 48.144 1.00 97.44 120 ARG A O 1
ATOM 1023 N N . LYS A 1 121 ? -34.004 -8.476 48.771 1.00 97.44 121 LYS A N 1
ATOM 1024 C CA . LYS A 1 121 ? -34.349 -7.853 47.489 1.00 97.44 121 LYS A CA 1
ATOM 1025 C C . LYS A 1 121 ? -33.321 -6.797 47.068 1.00 97.44 121 LYS A C 1
ATOM 1027 O O . LYS A 1 121 ? -32.856 -6.822 45.935 1.00 97.44 121 LYS A O 1
ATOM 1032 N N . ARG A 1 122 ? -32.885 -5.929 47.991 1.00 97.62 122 ARG A N 1
ATOM 1033 C CA . ARG A 1 122 ? -31.830 -4.933 47.724 1.00 97.62 122 ARG A CA 1
ATOM 1034 C C . ARG A 1 122 ? -30.506 -5.583 47.314 1.00 97.62 122 ARG A C 1
ATOM 1036 O O . ARG A 1 122 ? -29.867 -5.108 46.382 1.00 97.62 122 ARG A O 1
ATOM 1043 N N . ARG A 1 123 ? -30.099 -6.675 47.974 1.00 97.75 123 ARG A N 1
ATOM 1044 C CA . ARG A 1 123 ? -28.869 -7.410 47.621 1.00 97.75 123 ARG A CA 1
ATOM 1045 C C . ARG A 1 123 ? -28.967 -8.076 46.251 1.00 97.75 123 ARG A C 1
ATOM 1047 O O . ARG A 1 123 ? -27.993 -8.054 45.507 1.00 97.75 123 ARG A O 1
ATOM 1054 N N . GLU A 1 124 ? -30.116 -8.653 45.915 1.00 97.56 124 GLU A N 1
ATOM 1055 C CA . GLU A 1 124 ? -30.351 -9.258 44.599 1.00 97.56 124 GLU A CA 1
ATOM 1056 C C . GLU A 1 124 ? -30.333 -8.205 43.483 1.00 97.56 124 GLU A C 1
ATOM 1058 O O . GLU A 1 124 ? -29.669 -8.401 42.465 1.00 97.56 124 GLU A O 1
ATOM 1063 N N . GLU A 1 125 ? -30.985 -7.056 43.689 1.00 97.75 125 GLU A N 1
ATOM 1064 C CA . GLU A 1 125 ? -30.963 -5.935 42.741 1.00 97.75 125 GLU A CA 1
ATOM 1065 C C . GLU A 1 125 ? -29.548 -5.363 42.559 1.00 97.75 125 GLU A C 1
ATOM 1067 O O . GLU A 1 125 ? -29.126 -5.114 41.428 1.00 97.75 125 GLU A O 1
ATOM 1072 N N . GLU A 1 126 ? -28.781 -5.209 43.642 1.00 97.38 126 GLU A N 1
ATOM 1073 C CA . GLU A 1 126 ? -27.392 -4.742 43.589 1.00 97.38 126 GLU A CA 1
ATOM 1074 C C . GLU A 1 126 ? -26.484 -5.732 42.842 1.00 97.38 126 GLU A C 1
ATOM 1076 O O . GLU A 1 126 ? -25.691 -5.327 41.988 1.00 97.38 126 GLU A O 1
ATOM 1081 N N . GLN A 1 127 ? -26.632 -7.036 43.094 1.00 97.50 127 GLN A N 1
ATOM 1082 C CA . GLN A 1 127 ? -25.888 -8.072 42.375 1.00 97.50 127 GLN A CA 1
ATOM 1083 C C . GLN A 1 127 ? -26.253 -8.109 40.889 1.00 97.50 127 GLN A C 1
ATOM 1085 O O . GLN A 1 127 ? -25.358 -8.181 40.044 1.00 97.50 127 GLN A O 1
ATOM 1090 N N . ALA A 1 128 ? -27.540 -8.002 40.551 1.00 98.12 128 ALA A N 1
ATOM 1091 C CA . ALA A 1 128 ? -27.992 -7.943 39.165 1.00 98.12 128 ALA A CA 1
ATOM 1092 C C . ALA A 1 128 ? -27.464 -6.687 38.450 1.00 98.12 128 ALA A C 1
ATOM 1094 O O . ALA A 1 128 ? -27.008 -6.767 37.307 1.00 98.12 128 ALA A O 1
ATOM 1095 N N . ALA A 1 129 ? -27.462 -5.532 39.121 1.00 98.06 129 ALA A N 1
ATOM 1096 C CA . ALA A 1 129 ? -26.898 -4.297 38.585 1.00 98.06 129 ALA A CA 1
ATOM 1097 C C . ALA A 1 129 ? -25.378 -4.405 38.374 1.00 98.06 129 ALA A C 1
ATOM 1099 O O . ALA A 1 129 ? -24.871 -3.993 37.330 1.00 98.06 129 ALA A O 1
ATOM 1100 N N . ALA A 1 130 ? -24.651 -5.004 39.321 1.00 97.94 130 ALA A N 1
ATOM 1101 C CA . ALA A 1 130 ? -23.215 -5.234 39.201 1.00 97.94 130 ALA A CA 1
ATOM 1102 C C . ALA A 1 130 ? -22.875 -6.199 38.052 1.00 97.94 130 ALA A C 1
ATOM 1104 O O . ALA A 1 130 ? -21.929 -5.950 37.305 1.00 97.94 130 ALA A O 1
ATOM 1105 N N . GLN A 1 131 ? -23.657 -7.268 37.866 1.00 97.75 131 GLN A N 1
ATOM 1106 C CA . GLN A 1 131 ? -23.486 -8.190 36.739 1.00 97.75 131 GLN A CA 1
ATOM 1107 C C . GLN A 1 131 ? -23.752 -7.508 35.394 1.00 97.75 131 GLN A C 1
ATOM 1109 O O . GLN A 1 131 ? -22.966 -7.682 34.465 1.00 97.75 131 GLN A O 1
ATOM 1114 N N . ARG A 1 132 ? -24.803 -6.681 35.297 1.00 97.75 132 ARG A N 1
ATOM 1115 C CA . ARG A 1 132 ? -25.096 -5.907 34.079 1.00 97.75 132 ARG A CA 1
ATOM 1116 C C . ARG A 1 132 ? -23.969 -4.939 33.728 1.00 97.75 132 ARG A C 1
ATOM 1118 O O . ARG A 1 132 ? -23.548 -4.919 32.579 1.00 97.75 132 ARG A O 1
ATOM 1125 N N . ARG A 1 133 ? -23.434 -4.205 34.712 1.00 97.88 133 ARG A N 1
ATOM 1126 C CA . ARG A 1 133 ? -22.293 -3.295 34.497 1.00 97.88 133 ARG A CA 1
ATOM 1127 C C . ARG A 1 133 ? -21.049 -4.035 34.010 1.00 97.88 133 ARG A C 1
ATOM 1129 O O . ARG A 1 133 ? -20.421 -3.592 33.059 1.00 97.88 133 ARG A O 1
ATOM 1136 N N . ARG A 1 134 ? -20.726 -5.188 34.608 1.00 98.12 134 ARG A N 1
ATOM 1137 C CA . ARG A 1 134 ? -19.590 -6.016 34.166 1.00 98.12 134 ARG A CA 1
ATOM 1138 C C . ARG A 1 134 ? -19.761 -6.520 32.733 1.00 98.12 134 ARG A C 1
ATOM 1140 O O . ARG A 1 134 ? -18.809 -6.461 31.965 1.00 98.12 134 ARG A O 1
ATOM 1147 N N . ALA A 1 135 ? -20.959 -6.979 32.372 1.00 98.12 135 ALA A N 1
ATOM 1148 C CA . ALA A 1 135 ? -21.245 -7.439 31.015 1.00 98.12 135 ALA A CA 1
ATOM 1149 C C . ALA A 1 135 ? -21.131 -6.302 29.983 1.00 98.12 135 ALA A C 1
ATOM 1151 O O . ALA A 1 135 ? -20.559 -6.498 28.914 1.00 98.12 135 ALA A O 1
ATOM 1152 N N . GLU A 1 136 ? -21.623 -5.105 30.314 1.00 98.19 136 GLU A N 1
ATOM 1153 C CA . GLU A 1 136 ? -21.524 -3.925 29.449 1.00 98.19 136 GLU A CA 1
ATOM 1154 C C . GLU A 1 136 ? -20.069 -3.459 29.270 1.00 98.19 136 GLU A C 1
ATOM 1156 O O . GLU A 1 136 ? -19.643 -3.166 28.152 1.00 98.19 136 GLU A O 1
ATOM 1161 N N . GLU A 1 137 ? -19.273 -3.451 30.344 1.00 98.12 137 GLU A N 1
ATOM 1162 C CA . GLU A 1 137 ? -17.841 -3.135 30.282 1.00 98.12 137 GLU A CA 1
ATOM 1163 C C . GLU A 1 137 ? -17.059 -4.156 29.442 1.00 98.12 137 GLU A C 1
ATOM 1165 O O . GLU A 1 137 ? -16.214 -3.768 28.630 1.00 98.12 137 GLU A O 1
ATOM 1170 N N . GLU A 1 138 ? -17.346 -5.451 29.594 1.00 98.19 138 GLU A N 1
ATOM 1171 C CA . GLU A 1 138 ? -16.714 -6.511 28.803 1.00 98.19 138 GLU A CA 1
ATOM 1172 C C . GLU A 1 138 ? -17.084 -6.399 27.317 1.00 98.19 138 GLU A C 1
ATOM 1174 O O . GLU A 1 138 ? -16.212 -6.495 26.448 1.00 98.19 138 GLU A O 1
ATOM 1179 N N . GLU A 1 139 ? -18.351 -6.116 27.004 1.00 98.31 139 GLU A N 1
ATOM 1180 C CA . GLU A 1 139 ? -18.792 -5.900 25.628 1.00 98.31 139 GLU A CA 1
ATOM 1181 C C . GLU A 1 139 ? -18.143 -4.650 25.015 1.00 98.31 139 GLU A C 1
ATOM 1183 O O . GLU A 1 139 ? -17.666 -4.695 23.876 1.00 98.31 139 GLU A O 1
ATOM 1188 N N . ALA A 1 140 ? -18.051 -3.551 25.767 1.00 98.31 140 ALA A N 1
ATOM 1189 C CA . ALA A 1 140 ? -17.379 -2.334 25.323 1.00 98.31 140 ALA A CA 1
ATOM 1190 C C . ALA A 1 140 ? -15.883 -2.572 25.056 1.00 98.31 140 ALA A C 1
ATOM 1192 O O . ALA A 1 140 ? -15.358 -2.138 24.025 1.00 98.31 140 ALA A O 1
ATOM 1193 N N . GLN A 1 141 ? -15.196 -3.315 25.931 1.00 98.25 141 GLN A N 1
ATOM 1194 C CA . GLN A 1 141 ? -13.801 -3.702 25.710 1.00 98.25 141 GLN A CA 1
ATOM 1195 C C . GLN A 1 141 ? -13.645 -4.601 24.484 1.00 98.25 141 GLN A C 1
ATOM 1197 O O . GLN A 1 141 ? -12.715 -4.406 23.698 1.00 98.25 141 GLN A O 1
ATOM 1202 N N . ARG A 1 142 ? -14.555 -5.560 24.286 1.00 98.12 142 ARG A N 1
ATOM 1203 C CA . ARG A 1 142 ? -14.540 -6.444 23.118 1.00 98.12 142 ARG A CA 1
ATOM 1204 C C . ARG A 1 142 ? -14.721 -5.659 21.819 1.00 98.12 142 ARG A C 1
ATOM 1206 O O . ARG A 1 142 ? -13.940 -5.857 20.892 1.00 98.12 142 ARG A O 1
ATOM 1213 N N . ARG A 1 143 ? -15.679 -4.727 21.774 1.00 98.12 143 ARG A N 1
ATOM 1214 C CA . ARG A 1 143 ? -15.906 -3.845 20.615 1.00 98.12 143 ARG A CA 1
ATOM 1215 C C . ARG A 1 143 ? -14.680 -2.984 20.309 1.00 98.12 143 ARG A C 1
ATOM 1217 O O . ARG A 1 143 ? -14.282 -2.892 19.152 1.00 98.12 143 ARG A O 1
ATOM 1224 N N . LYS A 1 144 ? -14.041 -2.415 21.336 1.00 98.25 144 LYS A N 1
ATOM 1225 C CA . LYS A 1 144 ? -12.823 -1.610 21.166 1.00 98.25 144 LYS A CA 1
ATOM 1226 C C . LYS A 1 144 ? -11.661 -2.431 20.594 1.00 98.25 144 LYS A C 1
ATOM 1228 O O . LYS A 1 144 ? -11.002 -1.976 19.665 1.00 98.25 144 LYS A O 1
ATOM 1233 N N . ARG A 1 145 ? -11.440 -3.650 21.100 1.00 98.19 145 ARG A N 1
ATOM 1234 C CA . ARG A 1 145 ? -10.402 -4.560 20.579 1.00 98.19 145 ARG A CA 1
ATOM 1235 C C . ARG A 1 145 ? -10.658 -4.948 19.124 1.00 98.19 145 ARG A C 1
ATOM 1237 O O . ARG A 1 145 ? -9.729 -4.934 18.326 1.00 98.19 145 ARG A O 1
ATOM 1244 N N . GLU A 1 146 ? -11.905 -5.254 18.772 1.00 98.38 146 GLU A N 1
ATOM 1245 C CA . GLU A 1 146 ? -12.273 -5.592 17.393 1.00 98.38 146 GLU A CA 1
ATOM 1246 C C . GLU A 1 146 ? -12.071 -4.402 16.439 1.00 98.38 146 GLU A C 1
ATOM 1248 O O . GLU A 1 146 ? -11.601 -4.572 15.314 1.00 98.38 146 GLU A O 1
ATOM 1253 N N . GLU A 1 147 ? -12.385 -3.180 16.875 1.00 98.38 147 GLU A N 1
ATOM 1254 C CA . GLU A 1 147 ? -12.135 -1.977 16.080 1.00 98.38 147 GLU A CA 1
ATOM 1255 C C . GLU A 1 147 ? -10.635 -1.717 15.880 1.00 98.38 147 GLU A C 1
ATOM 1257 O O . GLU A 1 147 ? -10.203 -1.456 14.754 1.00 98.38 147 GLU A O 1
ATOM 1262 N N . GLU A 1 148 ? -9.829 -1.838 16.938 1.00 98.38 148 GLU A N 1
ATOM 1263 C CA . GLU A 1 148 ? -8.369 -1.720 16.861 1.00 98.38 148 GLU A CA 1
ATOM 1264 C C . GLU A 1 148 ? -7.775 -2.770 15.910 1.00 98.38 148 GLU A C 1
ATOM 1266 O O . GLU A 1 148 ? -6.963 -2.433 15.045 1.00 98.38 148 GLU A O 1
ATOM 1271 N N . GLU A 1 149 ? -8.231 -4.022 15.988 1.00 98.38 149 GLU A N 1
ATOM 1272 C CA . GLU A 1 149 ? -7.803 -5.094 15.087 1.00 98.38 149 GLU A CA 1
ATOM 1273 C C . GLU A 1 149 ? -8.173 -4.793 13.627 1.00 98.38 149 GLU A C 1
ATOM 1275 O O . GLU A 1 149 ? -7.328 -4.909 12.734 1.00 98.38 149 GLU A O 1
ATOM 1280 N N . ARG A 1 150 ? -9.397 -4.312 13.371 1.00 98.50 150 ARG A N 1
ATOM 1281 C CA . ARG A 1 150 ? -9.828 -3.889 12.028 1.00 98.50 150 ARG A CA 1
ATOM 1282 C C . ARG A 1 150 ? -8.988 -2.729 11.493 1.00 98.50 150 ARG A C 1
ATOM 1284 O O . ARG A 1 150 ? -8.655 -2.719 10.307 1.00 98.50 150 ARG A O 1
ATOM 1291 N N . GLN A 1 151 ? -8.626 -1.758 12.331 1.00 98.25 151 GLN A N 1
ATOM 1292 C CA . GLN A 1 151 ? -7.758 -0.653 11.918 1.00 98.25 151 GLN A CA 1
ATOM 1293 C C . GLN A 1 151 ? -6.339 -1.132 11.593 1.00 98.25 151 GLN A C 1
ATOM 1295 O O . GLN A 1 151 ? -5.770 -0.714 10.582 1.00 98.25 151 GLN A O 1
ATOM 1300 N N . VAL A 1 152 ? -5.774 -2.028 12.406 1.00 98.44 152 VAL A N 1
ATOM 1301 C CA . VAL A 1 152 ? -4.455 -2.623 12.145 1.00 98.44 152 VAL A CA 1
ATOM 1302 C C . VAL A 1 152 ? -4.475 -3.439 10.852 1.00 98.44 152 VAL A C 1
ATOM 1304 O O . VAL A 1 152 ? -3.561 -3.301 10.039 1.00 98.44 152 VAL A O 1
ATOM 1307 N N . ALA A 1 153 ? -5.523 -4.232 10.617 1.00 98.31 153 ALA A N 1
ATOM 1308 C CA . ALA A 1 153 ? -5.688 -5.000 9.385 1.00 98.31 153 ALA A CA 1
ATOM 1309 C C . ALA A 1 153 ? -5.739 -4.090 8.145 1.00 98.31 153 ALA A C 1
ATOM 1311 O O . ALA A 1 153 ? -4.994 -4.320 7.193 1.00 98.31 153 ALA A O 1
ATOM 1312 N N . ARG A 1 154 ? -6.524 -3.003 8.187 1.00 98.38 154 ARG A N 1
ATOM 1313 C CA . ARG A 1 154 ? -6.586 -2.014 7.095 1.00 98.38 154 ARG A CA 1
ATOM 1314 C C . ARG A 1 154 ? -5.237 -1.353 6.823 1.00 98.38 154 ARG A C 1
ATOM 1316 O O . ARG A 1 154 ? -4.828 -1.258 5.672 1.00 98.38 154 ARG A O 1
ATOM 1323 N N . ARG A 1 155 ? -4.515 -0.936 7.870 1.00 98.31 155 ARG A N 1
ATOM 1324 C CA . ARG A 1 155 ? -3.177 -0.337 7.713 1.00 98.31 155 ARG A CA 1
ATOM 1325 C C . ARG A 1 155 ? -2.190 -1.311 7.073 1.00 98.31 155 ARG A C 1
ATOM 1327 O O . ARG A 1 155 ? -1.443 -0.910 6.186 1.00 98.31 155 ARG A O 1
ATOM 1334 N N . ARG A 1 156 ? -2.214 -2.584 7.484 1.00 98.19 156 ARG A N 1
ATOM 1335 C CA . ARG A 1 156 ? -1.372 -3.635 6.891 1.00 98.19 156 ARG A CA 1
ATOM 1336 C C . ARG A 1 156 ? -1.705 -3.875 5.421 1.00 98.19 156 ARG A C 1
ATOM 1338 O O . ARG A 1 156 ? -0.792 -4.042 4.619 1.00 98.19 156 ARG A O 1
ATOM 1345 N N . GLU A 1 157 ? -2.984 -3.878 5.058 1.00 98.44 157 GLU A N 1
ATOM 1346 C CA . GLU A 1 157 ? -3.413 -4.035 3.666 1.00 98.44 157 GLU A CA 1
ATOM 1347 C C . GLU A 1 157 ? -2.973 -2.848 2.794 1.00 98.44 157 GLU A C 1
ATOM 1349 O O . GLU A 1 157 ? -2.411 -3.045 1.715 1.00 98.44 157 GLU A O 1
ATOM 1354 N N . GLU A 1 158 ? -3.151 -1.616 3.277 1.00 98.25 158 GLU A N 1
ATOM 1355 C CA . GLU A 1 158 ? -2.692 -0.412 2.577 1.00 98.25 158 GLU A CA 1
ATOM 1356 C C . GLU A 1 158 ? -1.168 -0.380 2.409 1.00 98.25 158 GLU A C 1
ATOM 1358 O O . GLU A 1 158 ? -0.666 -0.026 1.340 1.00 98.25 158 GLU A O 1
ATOM 1363 N N . GLU A 1 159 ? -0.418 -0.764 3.442 1.00 98.25 159 GLU A N 1
ATOM 1364 C CA . GLU A 1 159 ? 1.039 -0.857 3.377 1.00 98.25 159 GLU A CA 1
ATOM 1365 C C . GLU A 1 159 ? 1.485 -1.932 2.379 1.00 98.25 159 GLU A C 1
ATOM 1367 O O . GLU A 1 159 ? 2.316 -1.655 1.512 1.00 98.25 159 GLU A O 1
ATOM 1372 N N . ALA A 1 160 ? 0.877 -3.120 2.421 1.00 98.31 160 ALA A N 1
ATOM 1373 C CA . ALA A 1 160 ? 1.158 -4.193 1.470 1.00 98.31 160 ALA A CA 1
ATOM 1374 C C . ALA A 1 160 ? 0.873 -3.764 0.022 1.00 98.31 160 ALA A C 1
ATOM 1376 O O . ALA A 1 160 ? 1.661 -4.063 -0.879 1.00 98.31 160 ALA A O 1
ATOM 1377 N N . LYS A 1 161 ? -0.212 -3.015 -0.208 1.00 98.38 161 LYS A N 1
ATOM 1378 C CA . LYS A 1 161 ? -0.523 -2.444 -1.522 1.00 98.38 161 LYS A CA 1
ATOM 1379 C C . LYS A 1 161 ? 0.547 -1.447 -1.970 1.00 98.38 161 LYS A C 1
ATOM 1381 O O . LYS A 1 161 ? 1.062 -1.575 -3.074 1.00 98.38 161 LYS A O 1
ATOM 1386 N N . ARG A 1 162 ? 0.961 -0.518 -1.100 1.00 98.19 162 ARG A N 1
ATOM 1387 C CA . ARG A 1 162 ? 2.031 0.452 -1.411 1.00 98.19 162 ARG A CA 1
ATOM 1388 C C . ARG A 1 162 ? 3.362 -0.224 -1.733 1.00 98.19 162 ARG A C 1
ATOM 1390 O O . ARG A 1 162 ? 4.090 0.261 -2.596 1.00 98.19 162 ARG A O 1
ATOM 1397 N N . VAL A 1 163 ? 3.697 -1.315 -1.045 1.00 98.25 163 VAL A N 1
ATOM 1398 C CA . VAL A 1 163 ? 4.914 -2.091 -1.328 1.00 98.25 163 VAL A CA 1
ATOM 1399 C C . VAL A 1 163 ? 4.829 -2.743 -2.709 1.00 98.25 163 VAL A C 1
ATOM 1401 O O . VAL A 1 163 ? 5.781 -2.625 -3.478 1.00 98.25 163 VAL A O 1
ATOM 1404 N N . ARG A 1 164 ? 3.691 -3.356 -3.060 1.00 98.00 164 ARG A N 1
ATOM 1405 C CA . ARG A 1 164 ? 3.475 -3.936 -4.398 1.00 98.00 164 ARG A CA 1
ATOM 1406 C C . ARG A 1 164 ? 3.544 -2.886 -5.503 1.00 98.00 164 ARG A C 1
ATOM 1408 O O . ARG A 1 164 ? 4.241 -3.103 -6.487 1.00 98.00 164 ARG A O 1
ATOM 1415 N N . ASP A 1 165 ? 2.895 -1.740 -5.314 1.00 97.75 165 ASP A N 1
ATOM 1416 C CA . ASP A 1 165 ? 2.897 -0.657 -6.301 1.00 97.75 165 ASP A CA 1
ATOM 1417 C C . ASP A 1 165 ? 4.321 -0.117 -6.529 1.00 97.75 165 ASP A C 1
ATOM 1419 O O . ASP A 1 165 ? 4.736 0.091 -7.668 1.00 97.75 165 ASP A O 1
ATOM 1423 N N . LYS A 1 166 ? 5.115 0.046 -5.459 1.00 97.88 166 LYS A N 1
ATOM 1424 C CA . LYS A 1 166 ? 6.529 0.446 -5.566 1.00 97.88 166 LYS A CA 1
ATOM 1425 C C . LYS A 1 166 ? 7.385 -0.601 -6.277 1.00 97.88 166 LYS A C 1
ATOM 1427 O O . LYS A 1 166 ? 8.218 -0.230 -7.097 1.00 97.88 166 LYS A O 1
ATOM 1432 N N . GLN A 1 167 ? 7.191 -1.885 -5.976 1.00 98.12 167 GLN A N 1
ATOM 1433 C CA . GLN A 1 167 ? 7.909 -2.967 -6.655 1.00 98.12 167 GLN A CA 1
ATOM 1434 C C . GLN A 1 167 ? 7.572 -3.006 -8.146 1.00 98.12 167 GLN A C 1
ATOM 1436 O O . GLN A 1 167 ? 8.476 -3.116 -8.967 1.00 98.12 167 GLN A O 1
ATOM 1441 N N . GLN A 1 168 ? 6.298 -2.840 -8.507 1.00 98.12 168 GLN A N 1
ATOM 1442 C CA . GLN A 1 168 ? 5.890 -2.792 -9.908 1.00 98.12 168 GLN A CA 1
ATOM 1443 C C . GLN A 1 168 ? 6.529 -1.604 -10.636 1.00 98.12 168 GLN A C 1
ATOM 1445 O O . GLN A 1 168 ? 7.103 -1.781 -11.704 1.00 98.12 168 GLN A O 1
ATOM 1450 N N . GLN A 1 169 ? 6.526 -0.415 -10.024 1.00 98.12 169 GLN A N 1
ATOM 1451 C CA . GLN A 1 169 ? 7.184 0.764 -10.598 1.00 98.12 169 GLN A CA 1
ATOM 1452 C C . GLN A 1 169 ? 8.691 0.561 -10.803 1.00 98.12 169 GLN A C 1
ATOM 1454 O O . GLN A 1 169 ? 9.234 1.018 -11.805 1.00 98.12 169 GLN A O 1
ATOM 1459 N N . GLN A 1 170 ? 9.370 -0.121 -9.876 1.00 98.19 170 GLN A N 1
ATOM 1460 C CA . GLN A 1 170 ? 10.789 -0.455 -10.024 1.00 98.19 170 GLN A CA 1
ATOM 1461 C C . GLN A 1 170 ? 11.020 -1.422 -11.187 1.00 98.19 170 GLN A C 1
ATOM 1463 O O . GLN A 1 170 ? 11.887 -1.170 -12.019 1.00 98.19 170 GLN A O 1
ATOM 1468 N N . LEU A 1 171 ? 10.208 -2.477 -11.296 1.00 98.12 171 LEU A N 1
ATOM 1469 C CA . LEU A 1 171 ? 10.292 -3.431 -12.404 1.00 98.12 171 LEU A CA 1
ATOM 1470 C C . LEU A 1 171 ? 10.037 -2.761 -13.759 1.00 98.12 171 LEU A C 1
ATOM 1472 O O . LEU A 1 171 ? 10.757 -3.033 -14.718 1.00 98.12 171 LEU A O 1
ATOM 1476 N N . ASP A 1 172 ? 9.061 -1.856 -13.833 1.00 97.50 172 ASP A N 1
ATOM 1477 C CA . ASP A 1 172 ? 8.751 -1.118 -15.057 1.00 97.50 172 ASP A CA 1
ATOM 1478 C C . ASP A 1 172 ? 9.911 -0.184 -15.450 1.00 97.50 172 ASP A C 1
ATOM 1480 O O . ASP A 1 172 ? 10.290 -0.117 -16.621 1.00 97.50 172 ASP A O 1
ATOM 1484 N N . GLN A 1 173 ? 10.537 0.492 -14.479 1.00 97.69 173 GLN A N 1
ATOM 1485 C CA . GLN A 1 173 ? 11.726 1.318 -14.720 1.00 97.69 173 GLN A CA 1
ATOM 1486 C C . GLN A 1 173 ? 12.924 0.485 -15.186 1.00 97.69 173 GLN A C 1
ATOM 1488 O O . GLN A 1 173 ? 13.595 0.860 -16.147 1.00 97.69 173 GLN A O 1
ATOM 1493 N N . GLU A 1 174 ? 13.181 -0.659 -14.554 1.00 98.00 174 GLU A N 1
ATOM 1494 C CA . GLU A 1 174 ? 14.243 -1.574 -14.976 1.00 98.00 174 GLU A CA 1
ATOM 1495 C C . GLU A 1 174 ? 13.991 -2.134 -16.380 1.00 98.00 174 GLU A C 1
ATOM 1497 O O . GLU A 1 174 ? 14.924 -2.263 -17.175 1.00 98.00 174 GLU A O 1
ATOM 1502 N N . ALA A 1 175 ? 12.738 -2.453 -16.714 1.00 98.06 175 ALA A N 1
ATOM 1503 C CA . ALA A 1 175 ? 12.362 -2.922 -18.043 1.00 98.06 175 ALA A CA 1
ATOM 1504 C C . ALA A 1 175 ? 12.609 -1.846 -19.111 1.00 98.06 175 ALA A C 1
ATOM 1506 O O . ALA A 1 175 ? 13.155 -2.152 -20.175 1.00 98.06 175 ALA A O 1
ATOM 1507 N N . LEU A 1 176 ? 12.274 -0.585 -18.815 1.00 97.31 176 LEU A N 1
ATOM 1508 C CA . LEU A 1 176 ? 12.572 0.547 -19.693 1.00 97.31 176 LEU A CA 1
ATOM 1509 C C . LEU A 1 176 ? 14.081 0.727 -19.881 1.00 97.31 176 LEU A C 1
ATOM 1511 O O . LEU A 1 176 ? 14.536 0.800 -21.019 1.00 97.31 176 LEU A O 1
ATOM 1515 N N . GLN A 1 177 ? 14.869 0.693 -18.805 1.00 97.62 177 GLN A N 1
ATOM 1516 C CA . GLN A 1 177 ? 16.330 0.811 -18.889 1.00 97.62 177 GLN A CA 1
ATOM 1517 C C . GLN A 1 177 ? 16.964 -0.323 -19.701 1.00 97.62 177 GLN A C 1
ATOM 1519 O O . GLN A 1 177 ? 17.840 -0.081 -20.530 1.00 97.62 177 GLN A O 1
ATOM 1524 N N . LYS A 1 178 ? 16.512 -1.567 -19.510 1.00 97.75 178 LYS A N 1
ATOM 1525 C CA . LYS A 1 178 ? 16.977 -2.712 -20.310 1.00 97.75 178 LYS A CA 1
ATOM 1526 C C . LYS A 1 178 ? 16.648 -2.527 -21.788 1.00 97.75 178 LYS A C 1
ATOM 1528 O O . LYS A 1 178 ? 17.492 -2.800 -22.639 1.00 97.75 178 LYS A O 1
ATOM 1533 N N . LYS A 1 179 ? 15.447 -2.029 -22.096 1.00 98.00 179 LYS A N 1
ATOM 1534 C CA . LYS A 1 179 ? 15.030 -1.735 -23.471 1.00 98.00 179 LYS A CA 1
ATOM 1535 C C . LYS A 1 179 ? 15.872 -0.618 -24.094 1.00 98.00 179 LYS A C 1
ATOM 1537 O O . LYS A 1 179 ? 16.273 -0.752 -25.250 1.00 98.00 179 LYS A O 1
ATOM 1542 N N . GLU A 1 180 ? 16.176 0.437 -2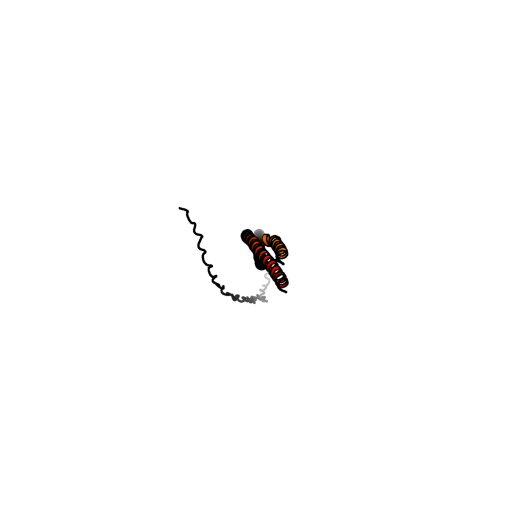3.339 1.00 97.81 180 GLU A N 1
ATOM 1543 C CA . GLU A 1 180 ? 17.077 1.515 -23.766 1.00 97.81 180 GLU A CA 1
ATOM 1544 C C . GLU A 1 180 ? 18.469 0.972 -24.093 1.00 97.81 180 GLU A C 1
ATOM 1546 O O . GLU A 1 180 ? 18.967 1.179 -25.199 1.00 97.81 180 GLU A O 1
ATOM 1551 N N . GLN A 1 181 ? 19.060 0.189 -23.185 1.00 97.75 181 GLN A N 1
ATOM 1552 C CA . GLN A 1 181 ? 20.376 -0.425 -23.382 1.00 97.75 181 GLN A CA 1
ATOM 1553 C C . GLN A 1 181 ? 20.410 -1.349 -24.601 1.00 97.75 181 GLN A C 1
ATOM 1555 O O . GLN A 1 181 ? 21.321 -1.255 -25.423 1.00 97.75 181 GLN A O 1
ATOM 1560 N N . GLN A 1 182 ? 19.411 -2.222 -24.747 1.00 98.12 182 GLN A N 1
ATOM 1561 C CA . GLN A 1 182 ? 19.321 -3.138 -25.882 1.00 98.12 182 GLN A CA 1
ATOM 1562 C C . GLN A 1 182 ? 19.187 -2.380 -27.208 1.00 98.12 182 GLN A C 1
ATOM 1564 O O . GLN A 1 182 ? 19.838 -2.740 -28.190 1.00 98.12 182 GLN A O 1
ATOM 1569 N N . SER A 1 183 ? 18.389 -1.309 -27.230 1.00 97.94 183 SER A N 1
ATOM 1570 C CA . SER A 1 183 ? 18.221 -0.460 -28.414 1.00 97.94 183 SER A CA 1
ATOM 1571 C C . SER A 1 183 ? 19.529 0.246 -28.777 1.00 97.94 183 SER A C 1
ATOM 1573 O O . SER A 1 183 ? 19.923 0.237 -29.942 1.00 97.94 183 SER A O 1
ATOM 1575 N N . SER A 1 184 ? 20.251 0.780 -27.785 1.00 97.88 184 SER A N 1
ATOM 1576 C CA . SER A 1 184 ? 21.563 1.401 -27.996 1.00 97.88 184 SER A CA 1
ATOM 1577 C C . SER A 1 184 ? 22.592 0.403 -28.538 1.00 97.88 184 SER A C 1
ATOM 1579 O O . SER A 1 184 ? 23.303 0.724 -29.487 1.00 97.88 184 SER A O 1
ATOM 1581 N N . LEU A 1 185 ? 22.656 -0.819 -27.998 1.00 97.94 185 LEU A N 1
ATOM 1582 C CA . LEU A 1 185 ? 23.569 -1.860 -28.489 1.00 97.94 185 LEU A CA 1
ATOM 1583 C C . LEU A 1 185 ? 23.251 -2.273 -29.929 1.00 97.94 185 LEU A C 1
ATOM 1585 O O . LEU A 1 185 ? 24.160 -2.358 -30.752 1.00 97.94 185 LEU A O 1
ATOM 1589 N N . SER A 1 186 ? 21.968 -2.472 -30.246 1.00 98.12 186 SER A N 1
ATOM 1590 C CA . SER A 1 186 ? 21.535 -2.804 -31.606 1.00 98.12 186 SER A CA 1
ATOM 1591 C C . SER A 1 186 ? 21.912 -1.707 -32.603 1.00 98.12 186 SER A C 1
ATOM 1593 O O . SER A 1 186 ? 22.313 -2.011 -33.728 1.00 98.12 186 SER A O 1
ATOM 1595 N N . LEU A 1 187 ? 21.809 -0.437 -32.200 1.00 98.31 187 LEU A N 1
ATOM 1596 C CA . LEU A 1 187 ? 22.200 0.683 -33.044 1.00 98.31 187 LEU A CA 1
ATOM 1597 C C . LEU A 1 187 ? 23.720 0.745 -33.245 1.00 98.31 187 LEU A C 1
ATOM 1599 O O . LEU A 1 187 ? 24.178 0.931 -34.372 1.00 98.31 187 LEU A O 1
ATOM 1603 N N . LEU A 1 188 ? 24.505 0.552 -32.182 1.00 97.94 188 LEU A N 1
ATOM 1604 C CA . LEU A 1 188 ? 25.968 0.510 -32.268 1.00 97.94 188 LEU A CA 1
ATOM 1605 C C . LEU A 1 188 ? 26.451 -0.630 -33.174 1.00 97.94 188 LEU A C 1
ATOM 1607 O O . LEU A 1 188 ? 27.367 -0.438 -33.970 1.00 97.94 188 LEU A O 1
ATOM 1611 N N . GLU A 1 189 ? 25.815 -1.799 -33.110 1.00 98.31 189 GLU A N 1
ATOM 1612 C CA . GLU A 1 189 ? 26.126 -2.916 -34.004 1.00 98.31 189 GLU A CA 1
ATOM 1613 C C . GLU A 1 189 ? 25.840 -2.560 -35.472 1.00 98.31 189 GLU A C 1
ATOM 1615 O O . GLU A 1 189 ? 26.661 -2.834 -36.353 1.00 98.31 189 GLU A O 1
ATOM 1620 N N . ALA A 1 190 ? 24.711 -1.897 -35.740 1.00 98.25 190 ALA A N 1
ATOM 1621 C CA . ALA A 1 190 ? 24.373 -1.419 -37.077 1.00 98.25 190 ALA A CA 1
ATOM 1622 C C . ALA A 1 190 ? 25.378 -0.366 -37.578 1.00 98.25 190 ALA A C 1
ATOM 1624 O O . ALA A 1 190 ? 25.807 -0.438 -38.728 1.00 98.25 190 ALA A O 1
ATOM 1625 N N . MET A 1 191 ? 25.823 0.553 -36.711 1.00 98.06 191 MET A N 1
ATOM 1626 C CA . MET A 1 191 ? 26.876 1.528 -37.026 1.00 98.06 191 MET A CA 1
ATOM 1627 C C . MET A 1 191 ? 28.199 0.843 -37.387 1.00 98.06 191 MET A C 1
ATOM 1629 O O . MET A 1 191 ? 28.823 1.200 -38.382 1.00 98.06 191 MET A O 1
ATOM 1633 N N . ILE A 1 192 ? 28.624 -0.165 -36.619 1.00 98.19 192 ILE A N 1
ATOM 1634 C CA . ILE A 1 192 ? 29.864 -0.904 -36.897 1.00 98.19 192 ILE A CA 1
ATOM 1635 C C . ILE A 1 192 ? 29.773 -1.601 -38.258 1.00 98.19 192 ILE A C 1
ATOM 1637 O O . ILE A 1 192 ? 30.685 -1.458 -39.075 1.00 98.19 192 ILE A O 1
ATOM 1641 N N . LYS A 1 193 ? 28.661 -2.291 -38.542 1.00 98.06 193 LYS A N 1
ATOM 1642 C CA . LYS A 1 193 ? 28.441 -2.956 -39.838 1.00 98.06 193 LYS A CA 1
ATOM 1643 C C . LYS A 1 193 ? 28.448 -1.955 -40.992 1.00 98.06 193 LYS A C 1
ATOM 1645 O O . LYS A 1 193 ? 29.116 -2.179 -41.995 1.00 98.06 193 LYS A O 1
ATOM 1650 N N . PHE A 1 194 ? 27.765 -0.826 -40.820 1.00 98.31 194 PHE A N 1
ATOM 1651 C CA . PHE A 1 194 ? 27.699 0.229 -41.825 1.00 98.31 194 PHE A CA 1
ATOM 1652 C C . PHE A 1 194 ? 29.055 0.921 -42.054 1.00 98.31 194 PHE A C 1
ATOM 1654 O O . PHE A 1 194 ? 29.374 1.305 -43.176 1.00 98.31 194 PHE A O 1
ATOM 1661 N N . SER A 1 195 ? 29.896 1.040 -41.021 1.00 97.88 195 SER A N 1
ATOM 1662 C CA . SER A 1 195 ? 31.240 1.627 -41.143 1.00 97.88 195 SER A CA 1
ATOM 1663 C C . SER A 1 195 ? 32.176 0.822 -42.056 1.00 97.88 195 SER A C 1
ATOM 1665 O O . SER A 1 195 ? 33.108 1.385 -42.625 1.00 97.88 195 SER A O 1
ATOM 1667 N N . GLY A 1 196 ? 31.908 -0.479 -42.217 1.00 96.31 196 GLY A N 1
ATOM 1668 C CA . GLY A 1 196 ? 32.636 -1.387 -43.104 1.00 96.31 196 GLY A CA 1
ATOM 1669 C C . GLY A 1 196 ? 31.987 -1.598 -44.475 1.00 96.31 196 GLY A C 1
ATOM 1670 O O . GLY A 1 196 ? 32.332 -2.568 -45.144 1.00 96.31 196 GLY A O 1
ATOM 1671 N N . ALA A 1 197 ? 31.032 -0.755 -44.884 1.00 97.88 197 ALA A N 1
ATOM 1672 C CA . ALA A 1 197 ? 30.310 -0.932 -46.142 1.00 97.88 197 ALA A CA 1
ATOM 1673 C C . ALA A 1 197 ? 31.230 -0.832 -47.374 1.00 97.88 197 ALA A C 1
ATOM 1675 O O . ALA A 1 197 ? 32.006 0.118 -47.524 1.00 97.88 197 ALA A O 1
ATOM 1676 N N . MET A 1 198 ? 31.086 -1.794 -48.287 1.00 96.81 198 MET A N 1
ATOM 1677 C CA . MET A 1 198 ? 31.751 -1.809 -49.591 1.00 96.81 198 MET A CA 1
ATOM 1678 C C . MET A 1 198 ? 30.880 -1.131 -50.661 1.00 96.81 198 MET A C 1
ATOM 1680 O O . MET A 1 198 ? 29.665 -1.019 -50.480 1.00 96.81 198 MET A O 1
ATOM 1684 N N . PRO A 1 199 ? 31.457 -0.663 -51.785 1.00 97.38 199 PRO A N 1
ATOM 1685 C CA . PRO A 1 199 ? 30.696 0.012 -52.834 1.00 97.38 199 PRO A CA 1
ATOM 1686 C C . PRO A 1 199 ? 29.533 -0.785 -53.421 1.00 97.38 199 PRO A C 1
ATOM 1688 O O . PRO A 1 199 ? 28.574 -0.154 -53.879 1.00 97.38 199 PRO A O 1
ATOM 1691 N N . GLU A 1 200 ? 29.639 -2.116 -53.436 1.00 97.44 200 GLU A N 1
ATOM 1692 C CA . GLU A 1 200 ? 28.607 -3.034 -53.920 1.00 97.44 200 GLU A CA 1
ATOM 1693 C C . GLU A 1 200 ? 27.410 -3.109 -52.960 1.00 97.44 200 GLU A C 1
ATOM 1695 O O . GLU A 1 200 ? 26.265 -3.069 -53.404 1.00 97.44 200 GLU A O 1
ATOM 1700 N N . ASP A 1 201 ? 27.672 -3.136 -51.651 1.00 97.56 201 ASP A N 1
ATOM 1701 C CA . ASP A 1 201 ? 26.656 -3.355 -50.610 1.00 97.56 201 ASP A CA 1
ATOM 1702 C C . ASP A 1 201 ? 26.104 -2.052 -50.006 1.00 97.56 201 ASP A C 1
ATOM 1704 O O . ASP A 1 201 ? 25.172 -2.081 -49.199 1.00 97.56 201 ASP A O 1
ATOM 1708 N N . TYR A 1 202 ? 26.684 -0.900 -50.363 1.00 97.88 202 TYR A N 1
ATOM 1709 C CA . TYR A 1 202 ? 26.441 0.384 -49.699 1.00 97.88 202 TYR A CA 1
ATOM 1710 C C . TYR A 1 202 ? 24.966 0.797 -49.659 1.00 97.88 202 TYR A C 1
ATOM 1712 O O . TYR A 1 202 ? 24.474 1.140 -48.588 1.00 97.88 202 TYR A O 1
ATOM 1720 N N . GLU A 1 203 ? 24.258 0.756 -50.793 1.00 97.75 203 GLU A N 1
ATOM 1721 C CA . GLU A 1 203 ? 22.859 1.215 -50.864 1.00 97.75 203 GLU A CA 1
ATOM 1722 C C . GLU A 1 203 ? 21.951 0.357 -49.972 1.00 97.75 203 GLU A C 1
ATOM 1724 O O . GLU A 1 203 ? 21.170 0.875 -49.179 1.00 97.75 203 GLU A O 1
ATOM 1729 N N . TRP A 1 204 ? 22.126 -0.968 -50.019 1.00 98.12 204 TRP A N 1
ATOM 1730 C CA . TRP A 1 204 ? 21.355 -1.891 -49.188 1.00 98.12 204 TRP A CA 1
ATOM 1731 C C . TRP A 1 204 ? 21.670 -1.725 -47.692 1.00 98.12 204 TRP A C 1
ATOM 1733 O O . TRP A 1 204 ? 20.756 -1.685 -46.863 1.00 98.12 204 TRP A O 1
ATOM 1743 N N . LEU A 1 205 ? 22.953 -1.587 -47.331 1.00 97.69 205 LEU A N 1
ATOM 1744 C CA . LEU A 1 205 ? 23.363 -1.340 -45.946 1.00 97.69 205 LEU A CA 1
ATOM 1745 C C . LEU A 1 205 ? 22.858 0.012 -45.433 1.00 97.69 205 LEU A C 1
ATOM 1747 O O . LEU A 1 205 ? 22.503 0.109 -44.259 1.00 97.69 205 LEU A O 1
ATOM 1751 N N . LYS A 1 206 ? 22.798 1.035 -46.290 1.00 98.12 206 LYS A N 1
ATOM 1752 C CA . LYS A 1 206 ? 22.260 2.358 -45.960 1.00 98.12 206 LYS A CA 1
ATOM 1753 C C . LYS A 1 206 ? 20.771 2.284 -45.648 1.00 98.12 206 LYS A C 1
ATOM 1755 O O . LYS A 1 206 ? 20.375 2.717 -44.569 1.00 98.12 206 LYS A O 1
ATOM 1760 N N . ASP A 1 207 ? 19.977 1.664 -46.516 1.00 98.31 207 ASP A N 1
ATOM 1761 C CA . ASP A 1 207 ? 18.539 1.488 -46.290 1.00 98.31 207 ASP A CA 1
ATOM 1762 C C . ASP A 1 207 ? 18.272 0.685 -45.007 1.00 98.31 207 ASP A C 1
ATOM 1764 O O . ASP A 1 207 ? 17.430 1.053 -44.182 1.00 98.31 207 ASP A O 1
ATOM 1768 N N . SER A 1 208 ? 19.032 -0.396 -44.790 1.00 97.69 208 SER A N 1
ATOM 1769 C CA . SER A 1 208 ? 18.936 -1.187 -43.560 1.00 97.69 208 SER A CA 1
ATOM 1770 C C . SER A 1 208 ? 19.315 -0.370 -42.322 1.00 97.69 208 SER A C 1
ATOM 1772 O O . SER A 1 208 ? 18.690 -0.527 -41.271 1.00 97.69 208 SER A O 1
ATOM 1774 N N . PHE A 1 209 ? 20.333 0.483 -42.418 1.00 98.31 209 PHE A N 1
ATOM 1775 C CA . PHE A 1 209 ? 20.789 1.328 -41.321 1.00 98.31 209 PHE A CA 1
ATOM 1776 C C . PHE A 1 209 ? 19.773 2.427 -40.986 1.00 98.31 209 PHE A C 1
ATOM 1778 O O . PHE A 1 209 ? 19.418 2.593 -39.820 1.00 98.31 209 PHE A O 1
ATOM 1785 N N . GLU A 1 210 ? 19.245 3.127 -41.991 1.00 98.12 210 GLU A N 1
ATOM 1786 C CA . GLU A 1 210 ? 18.204 4.150 -41.828 1.00 98.12 210 GLU A CA 1
ATOM 1787 C C . GLU A 1 210 ? 16.916 3.562 -41.242 1.00 98.12 210 GLU A C 1
ATOM 1789 O O . GLU A 1 210 ? 16.299 4.155 -40.349 1.00 98.12 210 GLU A O 1
ATOM 1794 N N . ARG A 1 211 ? 16.548 2.347 -41.662 1.00 98.44 211 ARG A N 1
ATOM 1795 C CA . ARG A 1 211 ? 15.435 1.614 -41.060 1.00 98.44 211 ARG A CA 1
ATOM 1796 C C . ARG A 1 211 ? 15.678 1.336 -39.575 1.00 98.44 211 ARG A C 1
ATOM 1798 O O . ARG A 1 211 ? 14.836 1.699 -38.754 1.00 98.44 211 ARG A O 1
ATOM 1805 N N . ILE A 1 212 ? 16.826 0.753 -39.215 1.00 98.19 212 ILE A N 1
ATOM 1806 C CA . ILE A 1 212 ? 17.176 0.465 -37.811 1.00 98.19 212 ILE A CA 1
ATOM 1807 C C . ILE A 1 212 ? 17.207 1.751 -36.980 1.00 98.19 212 ILE A C 1
ATOM 1809 O O . ILE A 1 212 ? 16.722 1.754 -35.848 1.00 98.19 212 ILE A O 1
ATOM 1813 N N . LEU A 1 213 ? 17.722 2.852 -37.533 1.00 98.00 213 LEU A N 1
ATOM 1814 C CA . LEU A 1 213 ? 17.674 4.167 -36.897 1.00 98.00 213 LEU A CA 1
ATOM 1815 C C . LEU A 1 213 ? 16.231 4.590 -36.610 1.00 98.00 213 LEU A C 1
ATOM 1817 O O . LEU A 1 213 ? 15.927 4.976 -35.488 1.00 98.00 213 LEU A O 1
ATOM 1821 N N . SER A 1 214 ? 15.321 4.489 -37.579 1.00 98.06 214 SER A N 1
ATOM 1822 C CA . SER A 1 214 ? 13.925 4.894 -37.369 1.00 98.06 214 SER A CA 1
ATOM 1823 C C . SER A 1 214 ? 13.209 4.065 -36.288 1.00 98.06 214 SER A C 1
ATOM 1825 O O . SER A 1 214 ? 12.402 4.606 -35.532 1.00 98.06 214 SER A O 1
ATOM 1827 N N . GLU A 1 215 ? 13.548 2.777 -36.170 1.00 98.12 215 GLU A N 1
ATOM 1828 C CA . GLU A 1 215 ? 12.918 1.836 -35.237 1.00 98.12 215 GLU A CA 1
ATOM 1829 C C . GLU A 1 215 ? 13.521 1.908 -33.816 1.00 98.12 215 GLU A C 1
ATOM 1831 O O . GLU A 1 215 ? 12.793 1.904 -32.818 1.00 98.12 215 GLU A O 1
ATOM 1836 N N . THR A 1 216 ? 14.850 1.984 -33.691 1.00 97.75 216 THR A N 1
ATOM 1837 C CA . THR A 1 216 ? 15.551 1.852 -32.396 1.00 97.75 216 THR A CA 1
ATOM 1838 C C . THR A 1 216 ? 15.805 3.188 -31.704 1.00 97.75 216 THR A C 1
ATOM 1840 O O . THR A 1 216 ? 15.726 3.266 -30.478 1.00 97.75 216 THR A O 1
ATOM 1843 N N . LEU A 1 217 ? 16.026 4.265 -32.460 1.00 97.38 217 LEU A N 1
ATOM 1844 C CA . LEU A 1 217 ? 16.372 5.585 -31.932 1.00 97.38 217 LEU A CA 1
ATOM 1845 C C . LEU A 1 217 ? 15.346 6.171 -30.936 1.00 97.38 217 LEU A C 1
ATOM 1847 O O . LEU A 1 217 ? 15.792 6.657 -29.895 1.00 97.38 217 LEU A O 1
ATOM 1851 N N . PRO A 1 218 ? 14.009 6.095 -31.131 1.00 98.19 218 PRO A N 1
ATOM 1852 C CA . PRO A 1 218 ? 13.060 6.590 -30.122 1.00 98.19 218 PRO A CA 1
ATOM 1853 C C . PRO A 1 218 ? 13.097 5.800 -28.804 1.00 98.19 218 PRO A C 1
ATOM 1855 O O . PRO A 1 218 ? 12.659 6.308 -27.777 1.00 98.19 218 PRO A O 1
ATOM 1858 N N . ASN A 1 219 ? 13.630 4.575 -28.811 1.00 97.81 219 ASN A N 1
ATOM 1859 C CA . ASN A 1 219 ? 13.727 3.730 -27.623 1.00 97.81 219 ASN A CA 1
ATOM 1860 C C . ASN A 1 219 ? 15.037 3.928 -26.842 1.00 97.81 219 ASN A C 1
ATOM 1862 O O . ASN A 1 219 ? 15.217 3.253 -25.842 1.00 97.81 219 ASN A O 1
ATOM 1866 N N . THR A 1 220 ? 15.946 4.816 -27.265 1.00 97.75 220 THR A N 1
ATOM 1867 C CA . THR A 1 220 ? 17.257 5.040 -26.603 1.00 97.75 220 THR A CA 1
ATOM 1868 C C . THR A 1 220 ? 17.231 6.094 -25.485 1.00 97.75 220 THR A C 1
ATOM 1870 O O . THR A 1 220 ? 18.259 6.375 -24.863 1.00 97.75 220 THR A O 1
ATOM 1873 N N . GLY A 1 221 ? 16.068 6.695 -25.219 1.00 96.62 221 GLY A N 1
ATOM 1874 C CA . GLY A 1 221 ? 15.875 7.637 -24.118 1.00 96.62 221 GLY A CA 1
ATOM 1875 C C . GLY A 1 221 ? 16.773 8.873 -24.225 1.00 96.62 221 GLY A C 1
ATOM 1876 O O . GLY A 1 221 ? 16.804 9.565 -25.243 1.00 96.62 221 GLY A O 1
ATOM 1877 N N . SER A 1 222 ? 17.530 9.161 -23.165 1.00 97.12 222 SER A N 1
ATOM 1878 C CA . SER A 1 222 ? 18.385 10.359 -23.079 1.00 97.12 222 SER A CA 1
ATOM 1879 C C . SER A 1 222 ? 19.574 10.367 -24.053 1.00 97.12 222 SER A C 1
ATOM 1881 O O . SER A 1 222 ? 20.111 11.435 -24.348 1.00 97.12 222 SER A O 1
ATOM 1883 N N . GLN A 1 223 ? 19.976 9.206 -24.583 1.00 97.19 223 GLN A N 1
ATOM 1884 C CA . GLN A 1 223 ? 21.114 9.075 -25.505 1.00 97.19 223 GLN A CA 1
ATOM 1885 C C . GLN A 1 223 ? 20.757 9.393 -26.964 1.00 97.19 223 GLN A C 1
ATOM 1887 O O . GLN A 1 223 ? 21.652 9.606 -27.786 1.00 97.19 223 GLN A O 1
ATOM 1892 N N . GLN A 1 224 ? 19.462 9.475 -27.281 1.00 98.06 224 GLN A N 1
ATOM 1893 C CA . GLN A 1 224 ? 18.931 9.699 -28.625 1.00 98.06 224 GLN A CA 1
ATOM 1894 C C . GLN A 1 224 ? 19.632 10.823 -29.421 1.00 98.06 224 GLN A C 1
ATOM 1896 O O . GLN A 1 224 ? 20.044 10.563 -30.554 1.00 98.06 224 GLN A O 1
ATOM 1901 N N . PRO A 1 225 ? 19.805 12.060 -28.904 1.00 98.31 225 PRO A N 1
ATOM 1902 C CA . PRO A 1 225 ? 20.413 13.139 -29.686 1.00 98.31 225 PRO A CA 1
ATOM 1903 C C . PRO A 1 225 ? 21.896 12.899 -29.994 1.00 98.31 225 PRO A C 1
ATOM 1905 O O . PRO A 1 225 ? 22.350 13.238 -31.086 1.00 98.31 225 PRO A O 1
ATOM 1908 N N . ALA A 1 226 ? 22.644 12.296 -29.065 1.00 98.12 226 ALA A N 1
ATOM 1909 C CA . ALA A 1 226 ? 24.060 11.993 -29.261 1.00 98.12 226 ALA A CA 1
ATOM 1910 C C . ALA A 1 226 ? 24.245 10.876 -30.298 1.00 98.12 226 ALA A C 1
ATOM 1912 O O . ALA A 1 226 ? 25.015 11.033 -31.244 1.00 98.12 226 ALA A O 1
ATOM 1913 N N . LEU A 1 227 ? 23.476 9.788 -30.170 1.00 97.88 227 LEU A N 1
ATOM 1914 C CA . LEU A 1 227 ? 23.506 8.669 -31.115 1.00 97.88 227 LEU A CA 1
ATOM 1915 C C . LEU A 1 227 ? 23.072 9.095 -32.522 1.00 97.88 227 LEU A C 1
ATOM 1917 O O . LEU A 1 227 ? 23.671 8.663 -33.504 1.00 97.88 227 LEU A O 1
ATOM 1921 N N . ARG A 1 228 ? 22.084 9.991 -32.629 1.00 98.38 228 ARG A N 1
ATOM 1922 C CA . ARG A 1 228 ? 21.671 10.571 -33.913 1.00 98.38 228 ARG A CA 1
ATOM 1923 C C . ARG A 1 228 ? 22.795 11.369 -34.573 1.00 98.38 228 ARG A C 1
ATOM 1925 O O . ARG A 1 228 ? 23.067 11.170 -35.751 1.00 98.38 228 ARG A O 1
ATOM 1932 N N . ALA A 1 229 ? 23.458 12.247 -33.822 1.00 98.38 229 ALA A N 1
ATOM 1933 C CA . ALA A 1 229 ? 24.541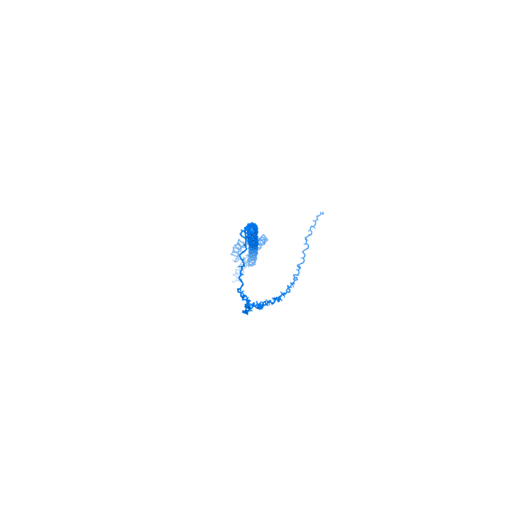 13.068 -34.355 1.00 98.38 229 ALA A CA 1
ATOM 1934 C C . ALA A 1 229 ? 25.728 12.219 -34.848 1.00 98.38 229 ALA A C 1
ATOM 1936 O O . ALA A 1 229 ? 26.296 12.508 -35.903 1.00 98.38 229 ALA A O 1
ATOM 1937 N N . GLU A 1 230 ? 26.078 11.153 -34.122 1.00 98.25 230 GLU A N 1
ATOM 1938 C CA . GLU A 1 230 ? 27.123 10.217 -34.552 1.00 98.25 230 GLU A CA 1
ATOM 1939 C C . GLU A 1 230 ? 26.695 9.390 -35.772 1.00 98.25 230 GLU A C 1
ATOM 1941 O O . GLU A 1 230 ? 27.493 9.208 -36.691 1.00 98.25 230 GLU A O 1
ATOM 1946 N N . ALA A 1 231 ? 25.430 8.960 -35.849 1.00 98.38 231 ALA A N 1
ATOM 1947 C CA . ALA A 1 231 ? 24.894 8.284 -37.032 1.00 98.38 231 ALA A CA 1
ATOM 1948 C C . ALA A 1 231 ? 24.989 9.165 -38.287 1.00 98.38 231 ALA A C 1
ATOM 1950 O O . ALA A 1 231 ? 25.488 8.723 -39.322 1.00 98.38 231 ALA A O 1
ATOM 1951 N N . ASP A 1 232 ? 24.584 10.434 -38.179 1.00 98.38 232 ASP A N 1
ATOM 1952 C CA . ASP A 1 232 ? 24.652 11.407 -39.274 1.00 98.38 232 ASP A CA 1
ATOM 1953 C C . ASP A 1 232 ? 26.103 11.668 -39.713 1.00 98.38 232 ASP A C 1
ATOM 1955 O O . ASP A 1 232 ? 26.400 11.823 -40.904 1.00 98.38 232 ASP A O 1
ATOM 1959 N N . ARG A 1 233 ? 27.036 11.710 -38.755 1.00 98.38 233 ARG A N 1
ATOM 1960 C CA . ARG A 1 233 ? 28.469 11.843 -39.034 1.00 98.38 233 ARG A CA 1
ATOM 1961 C C . ARG A 1 233 ? 29.008 10.619 -39.770 1.00 98.38 233 ARG A C 1
ATOM 1963 O O . ARG A 1 233 ? 29.740 10.787 -40.750 1.00 98.38 233 ARG A O 1
ATOM 1970 N N . LEU A 1 234 ? 28.645 9.423 -39.315 1.00 98.19 234 LEU A N 1
ATOM 1971 C CA . LEU A 1 234 ? 29.063 8.161 -39.914 1.00 98.19 234 LEU A CA 1
ATOM 1972 C C . LEU A 1 234 ? 28.540 8.029 -41.347 1.00 98.19 234 LEU A C 1
ATOM 1974 O O . LEU A 1 234 ? 29.327 7.721 -42.236 1.00 98.19 234 LEU A O 1
ATOM 1978 N N . LEU A 1 235 ? 27.267 8.358 -41.594 1.00 98.06 235 LEU A N 1
ATOM 1979 C CA . LEU A 1 235 ? 26.670 8.384 -42.936 1.00 98.06 235 LEU A CA 1
ATOM 1980 C C . LEU A 1 235 ? 27.523 9.189 -43.919 1.00 98.06 235 LEU A C 1
ATOM 1982 O O . LEU A 1 235 ? 27.948 8.668 -44.950 1.00 98.06 235 LEU A O 1
ATOM 1986 N N . ARG A 1 236 ? 27.867 10.427 -43.549 1.00 98.19 236 ARG A N 1
ATOM 1987 C CA . ARG A 1 236 ? 28.705 11.311 -44.376 1.00 98.19 236 ARG A CA 1
ATOM 1988 C C . ARG A 1 236 ? 30.125 10.780 -44.567 1.00 98.19 236 ARG A C 1
ATOM 1990 O O . ARG A 1 236 ? 30.752 11.057 -45.589 1.00 98.19 236 ARG A O 1
ATOM 1997 N N . GLN A 1 237 ? 30.683 10.100 -43.567 1.00 98.25 237 GLN A N 1
ATOM 1998 C CA . GLN A 1 237 ? 32.033 9.545 -43.643 1.00 98.25 237 GLN A CA 1
ATOM 1999 C C . GLN A 1 237 ? 32.081 8.327 -44.569 1.00 98.25 237 GLN A C 1
ATOM 2001 O O . GLN A 1 237 ? 32.944 8.275 -45.447 1.00 98.25 237 GLN A O 1
ATOM 2006 N N . THR A 1 238 ? 31.154 7.385 -44.399 1.00 97.81 238 THR A N 1
ATOM 2007 C CA . THR A 1 238 ? 31.054 6.181 -45.229 1.00 97.81 238 THR A CA 1
ATOM 2008 C C . THR A 1 238 ? 30.744 6.543 -46.680 1.00 97.81 238 THR A C 1
ATOM 2010 O O . T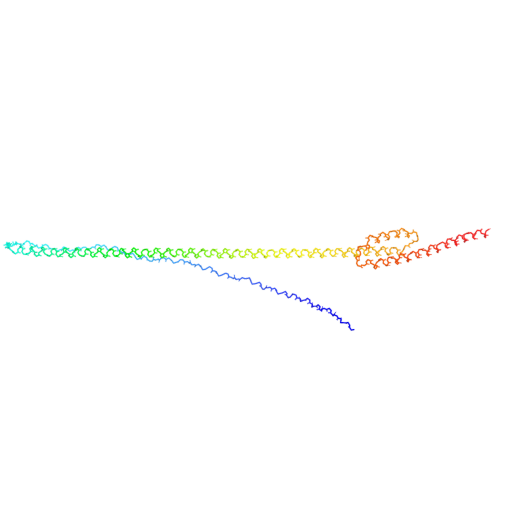HR A 1 238 ? 31.396 6.018 -47.575 1.00 97.81 238 THR A O 1
ATOM 2013 N N . GLU A 1 239 ? 29.843 7.500 -46.927 1.00 97.88 239 GLU A N 1
ATOM 2014 C CA . GLU A 1 239 ? 29.536 8.001 -48.278 1.00 97.88 239 GLU A CA 1
ATOM 2015 C C . GLU A 1 239 ? 30.799 8.515 -48.990 1.00 97.88 239 GLU A C 1
ATOM 2017 O O . GLU A 1 239 ? 31.153 8.053 -50.076 1.00 97.88 239 GLU A O 1
ATOM 2022 N N . LYS A 1 240 ? 31.569 9.387 -48.324 1.00 98.19 240 LYS A N 1
ATOM 2023 C CA . LYS A 1 240 ? 32.845 9.889 -48.858 1.00 98.19 240 LYS A CA 1
ATOM 2024 C C . LYS A 1 240 ? 33.858 8.776 -49.116 1.00 98.19 240 LYS A C 1
ATOM 2026 O O . LYS A 1 240 ? 34.614 8.862 -50.084 1.00 98.19 240 LYS A O 1
ATOM 2031 N N . TYR A 1 241 ? 33.930 7.778 -48.237 1.00 98.12 241 TYR A N 1
ATOM 2032 C CA . TYR A 1 241 ? 34.841 6.647 -48.395 1.00 98.12 241 TYR A CA 1
ATOM 2033 C C . TYR A 1 241 ? 34.462 5.794 -49.611 1.00 98.12 241 TYR A C 1
ATOM 2035 O O . TYR A 1 241 ? 35.309 5.554 -50.473 1.00 98.12 241 TYR A O 1
ATOM 2043 N N . VAL A 1 242 ? 33.189 5.412 -49.731 1.00 98.00 242 VAL A N 1
ATOM 2044 C CA . VAL A 1 242 ? 32.674 4.628 -50.860 1.00 98.00 242 VAL A CA 1
ATOM 2045 C C . VAL A 1 242 ? 32.896 5.361 -52.182 1.00 98.00 242 VAL A C 1
ATOM 2047 O O . VAL A 1 242 ? 33.390 4.755 -53.134 1.00 98.00 242 VAL A O 1
ATOM 2050 N N . ASP A 1 243 ? 32.653 6.671 -52.234 1.00 98.00 243 ASP A N 1
ATOM 2051 C CA . ASP A 1 243 ? 32.939 7.492 -53.415 1.00 98.00 243 ASP A CA 1
ATOM 2052 C C . ASP A 1 243 ? 34.419 7.468 -53.815 1.00 98.00 243 ASP A C 1
ATOM 2054 O O . ASP A 1 243 ? 34.756 7.386 -55.000 1.00 98.00 243 ASP A O 1
ATOM 2058 N N . GLN A 1 244 ? 35.331 7.531 -52.840 1.00 98.00 244 GLN A N 1
ATOM 2059 C CA . GLN A 1 244 ? 36.769 7.442 -53.102 1.00 98.00 244 GLN A CA 1
ATOM 2060 C C . GLN A 1 244 ? 37.162 6.064 -53.640 1.00 98.00 244 GLN A C 1
ATOM 2062 O O . GLN A 1 244 ? 37.945 5.984 -54.591 1.00 98.00 244 GLN A O 1
ATOM 2067 N N . VAL A 1 245 ? 36.619 4.989 -53.065 1.00 97.81 245 VAL A N 1
ATOM 2068 C CA . VAL A 1 245 ? 36.878 3.618 -53.522 1.00 97.81 245 VAL A CA 1
ATOM 2069 C C . VAL A 1 245 ? 36.326 3.408 -54.934 1.00 97.81 245 VAL A C 1
ATOM 2071 O O . VAL A 1 245 ? 37.061 2.921 -55.793 1.00 97.81 245 VAL A O 1
ATOM 2074 N N . ARG A 1 246 ? 35.096 3.860 -55.222 1.00 97.81 246 ARG A N 1
ATOM 2075 C CA . ARG A 1 246 ? 34.488 3.813 -56.566 1.00 97.81 246 ARG A CA 1
ATOM 2076 C C . ARG A 1 246 ? 35.357 4.530 -57.600 1.00 97.81 246 ARG A C 1
ATOM 2078 O O . ARG A 1 246 ? 35.660 3.953 -58.641 1.00 97.81 246 ARG A O 1
ATOM 2085 N N . LYS A 1 247 ? 35.825 5.748 -57.298 1.00 97.88 247 LYS A N 1
ATOM 2086 C CA . LYS A 1 247 ? 36.722 6.513 -58.187 1.00 97.88 247 LYS A CA 1
ATOM 2087 C C . LYS A 1 247 ? 38.037 5.780 -58.456 1.00 97.88 247 LYS A C 1
ATOM 2089 O O . LYS A 1 247 ? 38.455 5.691 -59.608 1.00 97.88 247 LYS A O 1
ATOM 2094 N N . ARG A 1 248 ? 38.677 5.222 -57.420 1.00 97.50 248 ARG A N 1
ATOM 2095 C CA . ARG A 1 248 ? 39.911 4.429 -57.578 1.00 97.50 248 ARG A CA 1
ATOM 2096 C C . ARG A 1 248 ? 39.677 3.172 -58.413 1.00 97.50 248 ARG A C 1
ATOM 2098 O O . ARG A 1 248 ? 40.490 2.864 -59.277 1.00 97.50 248 ARG A O 1
ATOM 2105 N N . HIS A 1 249 ? 38.563 2.478 -58.188 1.00 97.19 249 HIS A N 1
ATOM 2106 C CA . HIS A 1 249 ? 38.201 1.291 -58.956 1.00 97.19 249 HIS A CA 1
ATOM 2107 C C . HIS A 1 249 ? 37.989 1.628 -60.436 1.00 97.19 249 HIS A C 1
ATOM 2109 O O . HIS A 1 249 ? 38.556 0.966 -61.297 1.00 97.19 249 HIS A O 1
ATOM 2115 N N . GLN A 1 250 ? 37.256 2.702 -60.742 1.00 97.19 250 GLN A N 1
ATOM 2116 C CA . GLN A 1 250 ? 37.069 3.177 -62.118 1.00 97.19 250 GLN A CA 1
ATOM 2117 C C . GLN A 1 250 ? 38.403 3.516 -62.797 1.00 97.19 250 GLN A C 1
ATOM 2119 O O . GLN A 1 250 ? 38.647 3.071 -63.915 1.00 97.19 250 GLN A O 1
ATOM 2124 N N . GLN A 1 251 ? 39.292 4.250 -62.118 1.00 97.12 251 GLN A N 1
ATOM 2125 C CA . GLN A 1 251 ? 40.631 4.557 -62.637 1.00 97.12 251 GLN A CA 1
ATOM 2126 C C . GLN A 1 251 ? 41.444 3.291 -62.924 1.00 97.12 251 GLN A C 1
ATOM 2128 O O . GLN A 1 251 ? 42.088 3.198 -63.966 1.00 97.12 251 GLN A O 1
ATOM 2133 N N . TRP A 1 252 ? 41.391 2.307 -62.024 1.00 97.06 252 TRP A N 1
ATOM 2134 C CA . TRP A 1 252 ? 42.075 1.031 -62.203 1.00 97.06 252 TRP A CA 1
ATOM 2135 C C . TRP A 1 252 ? 41.521 0.234 -63.390 1.00 97.06 252 TRP A C 1
ATOM 2137 O O . TRP A 1 252 ? 42.304 -0.283 -64.181 1.00 97.06 252 TRP A O 1
ATOM 2147 N N . GLN A 1 253 ? 40.197 0.188 -63.565 1.00 96.81 253 GLN A N 1
ATOM 2148 C CA . GLN A 1 253 ? 39.565 -0.473 -64.714 1.00 96.81 253 GLN A CA 1
ATOM 2149 C C . GLN A 1 253 ? 39.967 0.189 -66.038 1.00 96.81 253 GLN A C 1
ATOM 2151 O O . GLN A 1 253 ? 40.318 -0.501 -66.991 1.00 96.81 253 GLN A O 1
ATOM 2156 N N . VAL A 1 254 ? 39.981 1.526 -66.089 1.00 96.19 254 VAL A N 1
ATOM 2157 C CA . VAL A 1 254 ? 40.445 2.270 -67.272 1.00 96.19 254 VAL A CA 1
ATOM 2158 C C . VAL A 1 254 ? 41.913 1.964 -67.564 1.00 96.19 254 VAL A C 1
ATOM 2160 O O . VAL A 1 254 ? 42.253 1.648 -68.700 1.00 96.19 254 VAL A O 1
ATOM 2163 N N . TRP A 1 255 ? 42.781 2.012 -66.551 1.00 96.00 255 TRP A N 1
ATOM 2164 C CA . TRP A 1 255 ? 44.200 1.686 -66.706 1.00 96.00 255 TRP A CA 1
ATOM 2165 C C . TRP A 1 255 ? 44.413 0.252 -67.208 1.00 96.00 255 TRP A C 1
ATOM 2167 O O . TRP A 1 255 ? 45.196 0.037 -68.132 1.00 96.00 255 TRP A O 1
ATOM 2177 N N . LYS A 1 256 ? 43.667 -0.711 -66.658 1.00 96.44 256 LYS A N 1
ATOM 2178 C CA . LYS A 1 256 ? 43.714 -2.117 -67.067 1.00 96.44 256 LYS A CA 1
ATOM 2179 C C . LYS A 1 256 ? 43.318 -2.296 -68.538 1.00 96.44 256 LYS A C 1
ATOM 2181 O O . LYS A 1 256 ? 44.027 -2.974 -69.273 1.00 96.44 256 LYS A O 1
ATOM 2186 N N . LEU A 1 257 ? 42.248 -1.638 -68.990 1.00 95.56 257 LEU A N 1
ATOM 2187 C CA . LEU A 1 257 ? 41.822 -1.671 -70.395 1.00 95.56 257 LEU A CA 1
ATOM 2188 C C . LEU A 1 257 ? 42.858 -1.039 -71.333 1.00 95.56 257 LEU A C 1
ATOM 2190 O O . LEU A 1 257 ? 43.134 -1.587 -72.397 1.00 95.56 257 LEU A O 1
ATOM 2194 N N . VAL A 1 258 ? 43.457 0.091 -70.941 1.00 94.56 258 VAL A N 1
ATOM 2195 C CA . VAL A 1 258 ? 44.531 0.732 -71.719 1.00 94.56 258 VAL A CA 1
ATOM 2196 C C . VAL A 1 258 ? 45.744 -0.192 -71.834 1.00 94.56 258 VAL A C 1
ATOM 2198 O O . VAL A 1 258 ? 46.344 -0.273 -72.901 1.00 94.56 258 VAL A O 1
ATOM 2201 N N . GLN A 1 259 ? 46.091 -0.919 -70.771 1.00 93.62 259 GLN A N 1
ATOM 2202 C CA . GLN A 1 259 ? 47.188 -1.885 -70.791 1.00 93.62 259 GLN A CA 1
ATOM 2203 C C . GLN A 1 259 ? 46.894 -3.073 -71.721 1.00 93.62 259 GLN A C 1
ATOM 2205 O O . GLN A 1 259 ? 47.757 -3.457 -72.507 1.00 93.62 259 GLN A O 1
ATOM 2210 N N . GLU A 1 260 ? 45.681 -3.629 -71.665 1.00 93.50 260 GLU A N 1
ATOM 2211 C CA . GLU A 1 260 ? 45.245 -4.724 -72.544 1.00 93.50 260 GLU A CA 1
ATOM 2212 C C . GLU A 1 260 ? 45.201 -4.295 -74.022 1.00 93.50 260 GLU A C 1
ATOM 2214 O O . GLU A 1 260 ? 45.607 -5.061 -74.893 1.00 93.50 260 GLU A O 1
ATOM 2219 N N . GLN A 1 261 ? 44.782 -3.059 -74.315 1.00 91.56 261 GLN A N 1
ATOM 2220 C CA . GLN A 1 261 ? 44.791 -2.509 -75.677 1.00 91.56 261 GLN A CA 1
ATOM 2221 C C . GLN A 1 261 ? 46.198 -2.136 -76.159 1.00 91.56 261 GLN A C 1
ATOM 2223 O O . GLN A 1 261 ? 46.512 -2.353 -77.325 1.00 91.56 261 GLN A O 1
ATOM 2228 N N . GLY A 1 262 ? 47.060 -1.615 -75.282 1.00 84.38 262 GLY A N 1
ATOM 2229 C CA . GLY A 1 262 ? 48.460 -1.318 -75.604 1.00 84.38 262 GLY A CA 1
ATOM 2230 C C . GLY A 1 262 ? 49.262 -2.578 -75.938 1.00 84.38 262 GLY A C 1
ATOM 2231 O O . GLY A 1 262 ? 50.067 -2.564 -76.861 1.00 84.38 262 GLY A O 1
ATOM 2232 N N . LEU A 1 263 ? 48.963 -3.698 -75.272 1.00 64.19 263 LEU A N 1
ATOM 2233 C CA . LEU A 1 263 ? 49.515 -5.020 -75.595 1.00 64.19 263 LEU A CA 1
ATOM 2234 C C . LEU A 1 263 ? 49.083 -5.559 -76.971 1.00 64.19 263 LEU A C 1
ATOM 2236 O O . LEU A 1 263 ? 49.728 -6.472 -77.479 1.00 64.19 263 LEU A O 1
ATOM 2240 N N . LEU A 1 264 ? 48.026 -5.010 -77.582 1.00 56.69 264 LEU A N 1
ATOM 2241 C CA . LEU A 1 264 ? 47.583 -5.369 -78.934 1.00 56.69 264 LEU A CA 1
ATOM 2242 C C . LEU A 1 264 ? 48.253 -4.549 -80.049 1.00 56.69 264 LEU A C 1
ATOM 2244 O O . LEU A 1 264 ? 48.074 -4.888 -81.214 1.00 56.69 264 LEU A O 1
ATOM 2248 N N . VAL A 1 265 ? 48.986 -3.479 -79.726 1.00 57.38 265 VAL A N 1
ATOM 2249 C CA . VAL A 1 265 ? 49.632 -2.609 -80.732 1.00 57.38 265 VAL A CA 1
ATOM 2250 C C . VAL A 1 265 ? 51.076 -3.045 -81.037 1.00 57.38 265 VAL A C 1
ATOM 2252 O O . VAL A 1 265 ? 51.600 -2.690 -82.088 1.00 57.38 265 VAL A O 1
ATOM 2255 N N . ASP A 1 266 ? 51.687 -3.862 -80.172 1.00 56.09 266 ASP A N 1
ATOM 2256 C CA . ASP A 1 266 ? 53.081 -4.330 -80.296 1.00 56.09 266 ASP A CA 1
ATOM 2257 C C . ASP A 1 266 ? 53.229 -5.784 -80.827 1.00 56.09 266 ASP A C 1
ATOM 2259 O O . ASP A 1 266 ? 54.307 -6.372 -80.709 1.00 56.09 266 ASP A O 1
ATOM 2263 N N . GLN A 1 267 ? 52.180 -6.377 -81.421 1.00 48.28 267 GLN A N 1
ATOM 2264 C CA . GLN A 1 267 ? 52.252 -7.638 -82.195 1.00 48.28 267 GLN A CA 1
ATOM 2265 C C . GLN A 1 267 ? 51.992 -7.396 -83.680 1.00 48.28 267 GLN A C 1
ATOM 2267 O O . GLN A 1 267 ? 52.687 -8.043 -84.497 1.00 48.28 267 GLN A O 1
#

Secondary structure (DSSP, 8-state):
-----PPP-PPPP------PPP-------------PPPP-PPP-PPP------------PPP-PPP---TTHHHHHHHHHHHHHHHHHHHHHHHHHHHHHHHHHHHHHHHHHHHHHHHHHHHHHHHHHHHHHHHHHHHHHHHHHHHHHHHHHHHHHHHHHHHHHHHHHHHHHHHHHHHHHHHHHHHHHHHHHHHHT--TTTHHHHHHHHHHHHHHHGGGSGGGHHHHHHHHHHHHHHHHHHHHHHHHHHHHHHHHHHHHHHHTTT--

Organism: Alexandrium catenella (NCBI:txid2925)

Foldseek 3Di:
DDDDDDDDDDDPDDDPPPPDDPPPDDPDDPDDDPPDDDDDDDDDDDDDDDDDDDDDDDDDDDDDDDDDDPPVVVVVVVVVVVVVVVVVVVVVVVVVVVVVVVVVVVVVVVVVVVVVVVVVVVVVVVVVVVVVVVVVVVVVVVVVVVVVVVVVVVVVVVVVVVVVVVVVVVVVVVVLVVLLVVLVVQLVVLLVVQLPDALVCNVVSVVVNVVSCVVSLVSNPPCNVVSVVVSVVSNVVSVVVNVVVVVVVVVVVVVVVVVVVVVVVVD

pLDDT: mean 83.57, std 20.88, range [35.62, 98.5]

Sequence (267 aa):
RRDREEPPRGEPPREGSSKEPPQGGRDELPSRGVAEEPPARSSTEPQPRQGGRDSEPYRPEDEPVPPRRRSESRRRDEERRRREEERKRREEEAEQRRRRDEEQAEQRSRRREEEQAEQRKRREEEQAAAQRRRAEEEEAQRRKREEEERQVARRREEEAKRVRDKQQQQLDQEALQKKEQQSSLSLLEAMIKFSGAMPEDYEWLKDSFERILSETLPNTGSQQPALRAEADRLLRQTEKYVDQVRKRHQQWQVWKLVQEQGLLVDQ